Protein AF-A0A1E3WEE7-F1 (afdb_monomer_lite)

Sequence (237 aa):
MLAAGAMTSPRILEDHLDASGLTLPCGNLVGANFKMHINSAVLGFSPFTDHDVLRKTAVLYNDKFPHSSMQCLGWIDGEVLATQAPPEMPNFMGKLLGKRAIGFWATTEDASSPKNRIISGGPGGKPIMDYSLARIPQAVKEHKALIDDWLKRLLGAGLVGFDKYMGMGGTAHALGSMVTGDDPKASVVDPHGKVHGMENLYVGDGSPLPRASRVNPSLTIYAWGLRLGDHLAGKGA

pLDDT: mean 89.01, std 11.8, range [50.31, 98.56]

Secondary structure (DSSP, 8-state):
-B-S-TTTHHHHHHHHHHHHT---TTGGGTTBT-B--EEEEEEEE-SS-----STT--EE--TTSTTEEEEE-TT--HHHHHHSS-TTS-HHHHHHHHTTEEEEEEEEPPPP-TTSEEE--STTSPPEEE--GGG-HHHHHHHHHHHHHHHHHHHHTT-EEEEEE--GGG----B-TT-B-S-TTT-SB-TTSBBTT-SS-BB-SSTT-S---SS--HHHHHHHHHHHHHHHTT---

Organism: NCBI:txid1774971

Foldseek 3Di:
DDAPFQQVSLLVVLQVCVVVVDDFLQNLLFFFQKWFWFKKKKKWFAPDFDPDPDAFPDWDDDPLQQQKIKTWHRPLQLVVQLVVDDPPDDPVVSNVRSRRITMMMITGKFATDRQQGWYNCYDVGDIDGRDDCVRRVVSVVSSVVVSVVVQVVSVVVVIHMDMDGPPPVNGPQIAASAAEDCDSNVGQAYPLQHGGPDDPDGYQARNHPNISGNDHCVVVSVVSNVSNVCVVVVNDD

InterPro domains:
  IPR007867 Glucose-methanol-choline oxidoreductase, C-terminal [PF05199] (170-225)
  IPR036188 FAD/NAD(P)-binding domain superfamily [G3DSA:3.50.50.60] (160-236)
  IPR036188 FAD/NAD(P)-binding domain superfamily [SSF51905] (2-234)
  IPR051473 Pyranose 2-oxidase-like [PTHR42784] (143-234)

Radius of gyration: 21.03 Å; chains: 1; bounding box: 50×39×59 Å

Structure (mmCIF, N/CA/C/O backbone):
data_AF-A0A1E3WEE7-F1
#
_entry.id   AF-A0A1E3WEE7-F1
#
loop_
_atom_site.group_PDB
_atom_site.id
_atom_site.type_symbol
_atom_site.label_atom_id
_atom_site.label_alt_id
_atom_site.label_comp_id
_atom_site.label_asym_id
_atom_site.label_entity_id
_atom_site.label_seq_id
_atom_site.pdbx_PDB_ins_code
_atom_site.Cartn_x
_atom_site.Cartn_y
_atom_site.Cartn_z
_atom_site.occupancy
_atom_site.B_iso_or_equiv
_atom_site.auth_seq_id
_atom_site.auth_comp_id
_atom_site.auth_asym_id
_atom_site.auth_atom_id
_atom_site.pdbx_PDB_model_num
ATOM 1 N N . MET A 1 1 ? -19.385 6.165 9.197 1.00 92.69 1 MET A N 1
ATOM 2 C CA . MET A 1 1 ? -18.504 5.388 8.298 1.00 92.69 1 MET A CA 1
ATOM 3 C C . MET A 1 1 ? -17.371 6.287 7.836 1.00 92.69 1 MET A C 1
ATOM 5 O O . MET A 1 1 ? -17.643 7.416 7.448 1.00 92.69 1 MET A O 1
ATOM 9 N N . LEU A 1 2 ? -16.131 5.807 7.897 1.00 97.56 2 LEU A N 1
ATOM 10 C CA . LEU A 1 2 ? -14.954 6.470 7.342 1.00 97.56 2 LEU A CA 1
ATOM 11 C C . LEU A 1 2 ? -14.636 5.858 5.978 1.00 97.56 2 LEU A C 1
ATOM 13 O O . LEU A 1 2 ? -14.530 4.640 5.854 1.00 97.56 2 LEU A O 1
ATOM 17 N N . ALA A 1 3 ? -14.508 6.700 4.959 1.00 97.44 3 ALA A N 1
ATOM 18 C CA . ALA A 1 3 ? -14.095 6.303 3.614 1.00 97.44 3 ALA A CA 1
ATOM 19 C C . ALA A 1 3 ? -13.242 7.404 2.955 1.00 97.44 3 ALA A C 1
ATOM 21 O O . ALA A 1 3 ? -13.354 7.676 1.763 1.00 97.44 3 ALA A O 1
ATOM 22 N N . ALA A 1 4 ? -12.426 8.093 3.759 1.00 96.94 4 ALA A N 1
ATOM 23 C CA . ALA A 1 4 ? -11.620 9.235 3.328 1.00 96.94 4 ALA A CA 1
ATOM 24 C C . ALA A 1 4 ? -10.237 8.827 2.776 1.00 96.94 4 ALA A C 1
ATOM 26 O O . ALA A 1 4 ? -9.422 9.683 2.427 1.00 96.94 4 ALA A O 1
ATOM 27 N N . GLY A 1 5 ? -9.960 7.524 2.700 1.00 96.06 5 GLY A N 1
ATOM 28 C CA . GLY A 1 5 ? -8.710 6.954 2.216 1.00 96.06 5 GLY A CA 1
ATOM 29 C C . GLY A 1 5 ? -7.691 6.717 3.328 1.00 96.06 5 GLY A C 1
ATOM 30 O O . GLY A 1 5 ? -7.781 7.264 4.430 1.00 96.06 5 GLY A O 1
ATOM 31 N N . ALA A 1 6 ? -6.658 5.933 3.011 1.00 95.81 6 ALA A N 1
ATOM 32 C CA . ALA A 1 6 ? -5.701 5.441 4.000 1.00 95.81 6 ALA A CA 1
ATOM 33 C C . ALA A 1 6 ? -4.762 6.493 4.599 1.00 95.81 6 ALA A C 1
ATOM 35 O O . ALA A 1 6 ? -4.008 6.186 5.514 1.00 95.81 6 ALA A O 1
ATOM 36 N N . MET A 1 7 ? -4.812 7.737 4.137 1.00 95.00 7 MET A N 1
ATOM 37 C CA . MET A 1 7 ? -4.111 8.836 4.800 1.00 95.00 7 MET A CA 1
ATOM 38 C C . MET A 1 7 ? -5.040 9.700 5.644 1.00 95.00 7 MET A C 1
ATOM 40 O O . MET A 1 7 ? -4.576 10.329 6.581 1.00 95.00 7 MET A O 1
ATOM 44 N N . THR A 1 8 ? -6.334 9.772 5.343 1.00 95.94 8 THR A N 1
ATOM 45 C CA . THR A 1 8 ? -7.234 10.732 6.003 1.00 95.94 8 THR A CA 1
ATOM 46 C C . THR A 1 8 ? -8.106 10.072 7.059 1.00 95.94 8 THR A C 1
ATOM 48 O O . THR A 1 8 ? -8.241 10.626 8.143 1.00 95.94 8 THR A O 1
ATOM 51 N N . SER A 1 9 ? -8.626 8.873 6.801 1.00 97.94 9 SER A N 1
ATOM 52 C CA . SER A 1 9 ? -9.404 8.107 7.781 1.00 97.94 9 SER A CA 1
ATOM 53 C C . SER A 1 9 ? -8.677 7.863 9.115 1.00 97.94 9 SER A C 1
ATOM 55 O O . SER A 1 9 ? -9.289 8.152 10.144 1.00 97.94 9 SER A O 1
ATOM 57 N N . PRO A 1 10 ? -7.395 7.426 9.160 1.00 97.69 10 PRO A N 1
ATOM 58 C CA . PRO A 1 10 ? -6.691 7.281 10.440 1.00 97.69 10 PRO A CA 1
ATOM 59 C C . PRO A 1 10 ? -6.548 8.614 11.180 1.00 97.69 10 PRO A C 1
ATOM 61 O O . PRO A 1 10 ? -6.778 8.659 12.379 1.00 97.69 10 PRO A O 1
ATOM 64 N N . ARG A 1 11 ? -6.277 9.716 10.467 1.00 97.25 11 ARG A N 1
ATOM 65 C CA . ARG A 1 11 ? -6.112 11.046 11.076 1.00 97.25 11 ARG A CA 1
ATOM 66 C C . ARG A 1 11 ? -7.394 11.568 11.709 1.00 97.25 11 ARG A C 1
ATOM 68 O O . ARG A 1 11 ? -7.349 12.094 12.809 1.00 97.25 11 ARG A O 1
ATOM 75 N N . ILE A 1 12 ? -8.535 11.373 11.041 1.00 96.62 12 ILE A N 1
ATOM 76 C CA . ILE A 1 12 ? -9.848 11.723 11.602 1.00 96.62 12 ILE A CA 1
ATOM 77 C C . ILE A 1 12 ? -10.080 10.970 12.918 1.00 96.62 12 ILE A C 1
ATOM 79 O O . ILE A 1 12 ? -10.602 11.550 13.868 1.00 96.62 12 ILE A O 1
ATOM 83 N N . LEU A 1 13 ? -9.701 9.688 12.981 1.00 97.06 13 LEU A N 1
ATOM 84 C CA . LEU A 1 13 ? -9.830 8.908 14.207 1.00 97.06 13 LEU A CA 1
ATOM 85 C C . LEU A 1 13 ? -8.830 9.364 15.278 1.00 97.06 13 LEU A C 1
ATOM 87 O O . LEU A 1 13 ? -9.247 9.555 16.411 1.00 97.06 13 LEU A O 1
ATOM 91 N N . GLU A 1 14 ? -7.558 9.579 14.933 1.00 97.00 14 GLU A N 1
ATOM 92 C CA . GLU A 1 14 ? -6.538 10.123 15.846 1.00 97.00 14 GLU A CA 1
ATOM 93 C C . GLU A 1 14 ? -7.008 11.438 16.482 1.00 97.00 14 GLU A C 1
ATOM 95 O O . GLU A 1 14 ? -7.096 11.524 17.704 1.00 97.00 14 GLU A O 1
ATOM 100 N N . ASP A 1 15 ? -7.428 12.413 15.668 1.00 95.75 15 ASP A N 1
ATOM 101 C CA . ASP A 1 15 ? -7.916 13.710 16.150 1.00 95.75 15 ASP A CA 1
ATOM 102 C C . ASP A 1 15 ? -9.148 13.565 17.054 1.00 95.75 15 ASP A C 1
ATOM 104 O O . ASP A 1 15 ? -9.305 14.298 18.031 1.00 95.75 15 ASP A O 1
ATOM 108 N N . HIS A 1 16 ? -10.042 12.621 16.742 1.00 95.44 16 HIS A N 1
ATOM 109 C CA . HIS A 1 16 ? -11.219 12.361 17.562 1.00 95.44 16 HIS A CA 1
ATOM 110 C C . HIS A 1 16 ? -10.858 11.750 18.921 1.00 95.44 16 HIS A C 1
ATOM 112 O O . HIS A 1 16 ? -11.426 12.161 19.936 1.00 95.44 16 HIS A O 1
ATOM 118 N N . LEU A 1 17 ? -9.935 10.784 18.961 1.00 95.00 17 LEU A N 1
ATOM 119 C CA . LEU A 1 17 ? -9.467 10.177 20.211 1.00 95.00 17 LEU A CA 1
ATOM 120 C C . LEU A 1 17 ? -8.777 11.223 21.091 1.00 95.00 17 LEU A C 1
ATOM 122 O O . LEU A 1 17 ? -9.106 11.330 22.272 1.00 95.00 17 LEU A O 1
ATOM 126 N N . ASP A 1 18 ? -7.923 12.057 20.496 1.00 93.62 18 ASP A N 1
ATOM 127 C CA . ASP A 1 18 ? -7.237 13.143 21.196 1.00 93.62 18 ASP A CA 1
ATOM 128 C C . ASP A 1 18 ? -8.228 14.179 21.754 1.00 93.62 18 ASP A C 1
ATOM 130 O O . ASP A 1 18 ? -8.131 14.573 22.916 1.00 93.62 18 ASP A O 1
ATOM 134 N N . ALA A 1 19 ? -9.220 14.600 20.960 1.00 94.62 19 ALA A N 1
ATOM 135 C CA . ALA A 1 19 ? -10.196 15.610 21.377 1.00 94.62 19 ALA A CA 1
ATOM 136 C C . ALA A 1 19 ? -11.196 15.105 22.431 1.00 94.62 19 ALA A C 1
ATOM 138 O O . ALA A 1 19 ? -11.678 15.886 23.251 1.00 94.62 19 ALA A O 1
ATOM 139 N N . SER A 1 20 ? -11.547 13.817 22.393 1.00 94.75 20 SER A N 1
ATOM 140 C CA . SER A 1 20 ? -12.535 13.219 23.302 1.00 94.75 20 SER A CA 1
ATOM 141 C C . SER A 1 20 ? -11.926 12.629 24.575 1.00 94.75 20 SER A C 1
ATOM 143 O O . SER A 1 20 ? -12.651 12.403 25.543 1.00 94.75 20 SER A O 1
ATOM 145 N N . GLY A 1 21 ? -10.619 12.346 24.581 1.00 94.69 21 GLY A N 1
ATOM 146 C CA . GLY A 1 21 ? -9.958 11.585 25.643 1.00 94.69 21 GLY A CA 1
ATOM 147 C C . GLY A 1 21 ? -10.323 10.094 25.653 1.00 94.69 21 GLY A C 1
ATOM 148 O O . GLY A 1 21 ? -9.985 9.383 26.602 1.00 94.69 21 GLY A O 1
ATOM 149 N N . LEU A 1 22 ? -11.020 9.600 24.622 1.00 95.06 22 LEU A N 1
ATOM 150 C CA . LEU A 1 22 ? -11.368 8.188 24.499 1.00 95.06 22 LEU A CA 1
ATOM 151 C C . LEU A 1 22 ? -10.113 7.350 24.248 1.00 95.06 22 LEU A C 1
ATOM 153 O O . LEU A 1 22 ? -9.298 7.648 23.380 1.00 95.06 22 LEU A O 1
ATOM 157 N N . THR A 1 23 ? -9.989 6.244 24.978 1.00 95.94 23 THR A N 1
ATOM 158 C CA . THR A 1 23 ? -8.918 5.265 24.770 1.00 95.94 23 THR A CA 1
ATOM 159 C C . THR A 1 23 ? -9.495 4.001 24.154 1.00 95.94 23 THR A C 1
ATOM 161 O O . THR A 1 23 ? -10.371 3.363 24.736 1.00 95.94 23 THR A O 1
ATOM 164 N N . LEU A 1 24 ? -8.974 3.621 22.988 1.00 96.38 24 LEU A N 1
ATOM 165 C CA . LEU A 1 24 ? -9.308 2.363 22.325 1.00 96.38 24 LEU A CA 1
ATOM 166 C C . LEU A 1 24 ? -8.198 1.328 22.529 1.00 96.38 24 LEU A C 1
ATOM 168 O O . LEU A 1 24 ? -7.021 1.697 22.531 1.00 96.38 24 LEU A O 1
ATOM 172 N N . PRO A 1 25 ? -8.532 0.026 22.602 1.00 94.94 25 PRO A N 1
ATOM 173 C CA . PRO A 1 25 ? -7.527 -1.038 22.677 1.00 94.94 25 PRO A CA 1
ATOM 174 C C . PRO A 1 25 ? -6.584 -1.051 21.462 1.00 94.94 25 PRO A C 1
ATOM 176 O O . PRO A 1 25 ? -5.427 -1.438 21.596 1.00 94.94 25 PRO A O 1
ATOM 179 N N . CYS A 1 26 ? -7.059 -0.570 20.310 1.00 96.25 26 CYS A N 1
ATOM 180 C CA . CYS A 1 26 ? -6.305 -0.460 19.065 1.00 96.25 26 CYS A CA 1
ATOM 181 C C . CYS A 1 26 ? -5.720 0.941 18.812 1.00 96.25 26 CYS A C 1
ATOM 183 O O . CYS A 1 26 ? -5.216 1.201 17.720 1.00 96.25 26 CYS A O 1
ATOM 185 N N . GLY A 1 27 ? -5.824 1.880 19.763 1.00 95.75 27 GLY A N 1
ATOM 186 C CA . GLY A 1 27 ? -5.512 3.299 19.531 1.00 95.75 27 GLY A CA 1
ATOM 187 C C . GLY A 1 27 ? -4.080 3.540 19.038 1.00 95.75 27 GLY A C 1
ATOM 188 O O . GLY A 1 27 ? -3.852 4.330 18.129 1.00 95.75 27 GLY A O 1
ATOM 189 N N . ASN A 1 28 ? -3.113 2.780 19.557 1.00 95.19 28 ASN A N 1
ATOM 190 C CA . ASN A 1 28 ? -1.709 2.845 19.137 1.00 95.19 28 ASN A CA 1
ATOM 191 C C . ASN A 1 28 ? -1.448 2.290 17.722 1.00 95.19 28 ASN A C 1
ATOM 193 O O . ASN A 1 28 ? -0.377 2.541 17.165 1.00 95.19 28 ASN A O 1
ATOM 197 N N . LEU A 1 29 ? -2.393 1.533 17.159 1.00 97.69 29 LEU A N 1
ATOM 198 C CA . LEU A 1 29 ? -2.319 0.957 15.816 1.00 97.69 29 LEU A CA 1
ATOM 199 C C . LEU A 1 29 ? -2.918 1.875 14.750 1.00 97.69 29 LEU A C 1
ATOM 201 O O . LEU A 1 29 ? -2.682 1.651 13.563 1.00 97.69 29 LEU A O 1
ATOM 205 N N . VAL A 1 30 ? -3.681 2.899 15.145 1.00 97.94 30 VAL A N 1
ATOM 206 C CA . VAL A 1 30 ? -4.244 3.865 14.199 1.00 97.94 30 VAL A CA 1
ATOM 207 C C . VAL A 1 30 ? -3.102 4.599 13.493 1.00 97.94 30 VAL A C 1
ATOM 209 O O . VAL A 1 30 ? -2.140 5.066 14.113 1.00 97.94 30 VAL A O 1
ATOM 212 N N . GLY A 1 31 ? -3.163 4.594 12.163 1.00 97.62 31 GLY A N 1
ATOM 213 C CA . GLY A 1 31 ? -2.136 5.156 11.299 1.00 97.62 31 GLY A CA 1
ATOM 214 C C . GLY A 1 31 ? -0.970 4.206 11.016 1.00 97.62 31 GLY A C 1
ATOM 215 O O . GLY A 1 31 ? -0.267 4.434 10.036 1.00 97.62 31 GLY A O 1
ATOM 216 N N . ALA A 1 32 ? -0.760 3.145 11.802 1.00 97.31 32 ALA A N 1
ATOM 217 C CA . ALA A 1 32 ? 0.348 2.198 11.641 1.00 97.31 32 ALA A CA 1
ATOM 218 C C . ALA A 1 32 ? 0.172 1.274 10.424 1.00 97.31 32 ALA A C 1
ATOM 220 O O . ALA A 1 32 ? -0.930 1.084 9.927 1.00 97.31 32 ALA A O 1
ATOM 221 N N . ASN A 1 33 ? 1.257 0.628 9.982 1.00 96.62 33 ASN A N 1
ATOM 222 C CA . ASN A 1 33 ? 1.276 -0.298 8.839 1.00 96.62 33 ASN A CA 1
ATOM 223 C C . ASN A 1 33 ? 0.916 0.334 7.486 1.00 96.62 33 ASN A C 1
ATOM 225 O O . ASN A 1 33 ? 0.502 -0.386 6.569 1.00 96.62 33 ASN A O 1
ATOM 229 N N . PHE A 1 34 ? 1.123 1.645 7.349 1.00 96.06 34 PHE A N 1
ATOM 230 C CA . PHE A 1 34 ? 0.907 2.375 6.108 1.00 96.06 34 PHE A CA 1
ATOM 231 C C . PHE A 1 34 ? 1.735 1.790 4.956 1.00 96.06 34 PHE A C 1
ATOM 233 O O . PHE A 1 34 ? 2.926 1.495 5.112 1.00 96.06 34 PHE A O 1
ATOM 240 N N . LYS A 1 35 ? 1.079 1.643 3.803 1.00 94.06 35 LYS A N 1
ATOM 241 C CA . LYS A 1 35 ? 1.625 1.096 2.559 1.00 94.06 35 LYS A CA 1
ATOM 242 C C . LYS A 1 35 ? 1.305 2.000 1.380 1.00 94.06 35 LYS A C 1
ATOM 244 O O . LYS A 1 35 ? 0.303 2.716 1.382 1.00 94.06 35 LYS A O 1
ATOM 249 N N . MET A 1 36 ? 2.160 1.934 0.375 1.00 92.12 36 MET A N 1
ATOM 250 C CA . MET A 1 36 ? 2.182 2.790 -0.791 1.00 92.12 36 MET A CA 1
ATOM 251 C C . MET A 1 36 ? 2.794 2.128 -2.042 1.00 92.12 36 MET A C 1
ATOM 253 O O . MET A 1 36 ? 2.880 2.791 -3.067 1.00 92.12 36 MET A O 1
ATOM 257 N N . HIS A 1 37 ? 3.170 0.845 -2.022 1.00 94.00 37 HIS A N 1
ATOM 258 C CA . HIS A 1 37 ? 4.004 0.173 -3.032 1.00 94.00 37 HIS A CA 1
ATOM 259 C C . HIS A 1 37 ? 5.406 0.780 -3.220 1.00 94.00 37 HIS A C 1
ATOM 261 O O . HIS A 1 37 ? 5.627 1.988 -3.120 1.00 94.00 37 HIS A O 1
ATOM 267 N N . ILE A 1 38 ? 6.363 -0.067 -3.602 1.00 94.81 38 ILE A N 1
ATOM 268 C CA . ILE A 1 38 ? 7.658 0.373 -4.134 1.00 94.81 38 ILE A CA 1
ATOM 269 C C . ILE A 1 38 ? 7.536 0.428 -5.658 1.00 94.81 38 ILE A C 1
ATOM 271 O O . ILE A 1 38 ? 7.278 -0.597 -6.291 1.00 94.81 38 ILE A O 1
ATOM 275 N N . ASN A 1 39 ? 7.693 1.620 -6.241 1.00 93.44 39 ASN A N 1
ATOM 276 C CA . ASN A 1 39 ? 7.507 1.838 -7.675 1.00 93.44 39 ASN A CA 1
ATOM 277 C C . ASN A 1 39 ? 8.756 2.413 -8.347 1.00 93.44 39 ASN A C 1
ATOM 279 O O . ASN A 1 39 ? 9.309 3.417 -7.887 1.00 93.44 39 ASN A O 1
ATOM 283 N N . SER A 1 40 ? 9.119 1.833 -9.489 1.00 92.88 40 SER A N 1
ATOM 284 C CA . SER A 1 40 ? 10.154 2.359 -10.380 1.00 92.88 40 SER A CA 1
ATOM 285 C C . SER A 1 40 ? 9.663 2.365 -11.822 1.00 92.88 40 SER A C 1
ATOM 287 O O . SER A 1 40 ? 9.013 1.423 -12.276 1.00 92.88 40 SER A O 1
ATOM 289 N N . ALA A 1 41 ? 9.989 3.421 -12.559 1.00 90.88 41 ALA A N 1
ATOM 290 C CA . ALA A 1 41 ? 9.874 3.405 -14.009 1.00 90.88 41 ALA A CA 1
ATOM 291 C C . ALA A 1 41 ? 11.102 2.692 -14.581 1.00 90.88 41 ALA A C 1
ATOM 293 O O . ALA A 1 41 ? 12.217 2.945 -14.131 1.00 90.88 41 ALA A O 1
ATOM 294 N N . VAL A 1 42 ? 10.908 1.823 -15.567 1.00 90.50 42 VAL A N 1
ATOM 295 C CA . VAL A 1 42 ? 11.992 1.193 -16.322 1.00 90.50 42 VAL A CA 1
ATOM 296 C C . VAL A 1 42 ? 11.782 1.495 -17.794 1.00 90.50 42 VAL A C 1
ATOM 298 O O . VAL A 1 42 ? 10.738 1.189 -18.359 1.00 90.50 42 VAL A O 1
ATOM 301 N N . LEU A 1 43 ? 12.768 2.118 -18.413 1.00 87.38 43 LEU A N 1
ATOM 302 C CA . LEU A 1 43 ? 12.786 2.458 -19.824 1.00 87.38 43 LEU A CA 1
ATOM 303 C C . LEU A 1 43 ? 13.668 1.479 -20.575 1.00 87.38 43 LEU A C 1
ATOM 305 O O . LEU A 1 43 ? 14.743 1.156 -20.089 1.00 87.38 43 LEU A O 1
ATOM 309 N N . GLY A 1 44 ? 13.241 1.049 -21.757 1.00 87.00 44 GLY A N 1
ATOM 310 C CA . GLY A 1 44 ? 14.078 0.366 -22.740 1.00 87.00 44 GLY A CA 1
ATOM 311 C C . GLY A 1 44 ? 14.109 1.155 -24.044 1.00 87.00 44 GLY A C 1
ATOM 312 O O . GLY A 1 44 ? 13.065 1.597 -24.514 1.00 87.00 44 GLY A O 1
ATOM 313 N N . PHE A 1 45 ? 15.285 1.331 -24.641 1.00 85.88 45 PHE A N 1
ATOM 314 C CA . PHE A 1 45 ? 15.443 2.020 -25.921 1.00 85.88 45 PHE A CA 1
ATOM 315 C C . PHE A 1 45 ? 15.639 1.021 -27.059 1.00 85.88 45 PHE A C 1
ATOM 317 O O . PHE A 1 45 ? 16.533 0.175 -27.009 1.00 85.88 45 PHE A O 1
ATOM 324 N N . SER A 1 46 ? 14.798 1.149 -28.085 1.00 81.19 46 SER A N 1
ATOM 325 C CA . SER A 1 46 ? 14.724 0.256 -29.237 1.00 81.19 46 SER A CA 1
ATOM 326 C C . SER A 1 46 ? 15.295 0.885 -30.514 1.00 81.19 46 SER A C 1
ATOM 328 O O . SER A 1 46 ? 15.113 2.080 -30.776 1.00 81.19 46 SER A O 1
ATOM 330 N N . PRO A 1 47 ? 15.944 0.094 -31.389 1.00 79.00 47 PRO A N 1
ATOM 331 C CA . PRO A 1 47 ? 16.241 0.529 -32.750 1.00 79.00 47 PRO A CA 1
ATOM 332 C C . PRO A 1 47 ? 14.976 0.626 -33.626 1.00 79.00 47 PRO A C 1
ATOM 334 O O . PRO A 1 47 ? 15.055 1.139 -34.746 1.00 79.00 47 PRO A O 1
ATOM 337 N N . PHE A 1 48 ? 13.813 0.203 -33.126 1.00 79.38 48 PHE A N 1
ATOM 338 C CA . PHE A 1 48 ? 12.519 0.314 -33.796 1.00 79.38 48 PHE A CA 1
ATOM 339 C C . PHE A 1 48 ? 11.663 1.429 -33.191 1.00 79.38 48 PHE A C 1
ATOM 341 O O . PHE A 1 48 ? 11.874 1.855 -32.057 1.00 79.38 48 PHE A O 1
ATOM 348 N N . THR A 1 49 ? 10.708 1.917 -33.980 1.00 76.44 49 THR A N 1
ATOM 349 C CA . THR A 1 49 ? 9.740 2.921 -33.526 1.00 76.44 49 THR A CA 1
ATOM 350 C C . THR A 1 49 ? 8.608 2.210 -32.799 1.00 76.44 49 THR A C 1
ATOM 352 O O . THR A 1 49 ? 8.089 1.220 -33.315 1.00 76.44 49 THR A O 1
ATOM 355 N N . ASP A 1 50 ? 8.237 2.703 -31.622 1.00 70.75 50 ASP A N 1
ATOM 356 C CA . ASP A 1 50 ? 7.051 2.233 -30.919 1.00 70.75 50 ASP A CA 1
ATOM 357 C C . ASP A 1 50 ? 5.796 2.848 -31.558 1.00 70.75 50 ASP A C 1
ATOM 359 O O . ASP A 1 50 ? 5.720 4.057 -31.804 1.00 70.75 50 ASP A O 1
ATOM 363 N N . HIS A 1 51 ? 4.832 1.989 -31.874 1.00 71.88 51 HIS A N 1
ATOM 364 C CA . HIS A 1 51 ? 3.556 2.344 -32.490 1.00 71.88 51 HIS A CA 1
ATOM 365 C C . HIS A 1 51 ? 2.371 1.993 -31.587 1.00 71.88 51 HIS A C 1
ATOM 367 O O . HIS A 1 51 ? 1.230 2.107 -32.036 1.00 71.88 51 HIS A O 1
ATOM 373 N N . ASP A 1 52 ? 2.618 1.542 -30.352 1.00 68.50 52 ASP A N 1
ATOM 374 C CA . ASP A 1 52 ? 1.548 1.095 -29.475 1.00 68.50 52 ASP A CA 1
ATOM 375 C C . ASP A 1 52 ? 0.602 2.250 -29.117 1.00 68.50 52 ASP A C 1
ATOM 377 O O . ASP A 1 52 ? 0.987 3.314 -28.623 1.00 68.50 52 ASP A O 1
ATOM 381 N N . VAL A 1 53 ? -0.677 2.030 -29.405 1.00 67.94 53 VAL A N 1
ATOM 382 C CA . VAL A 1 53 ? -1.767 2.970 -29.131 1.00 67.94 53 VAL A CA 1
ATOM 383 C C . VAL A 1 53 ? -2.496 2.565 -27.844 1.00 67.94 53 VAL A C 1
ATOM 385 O O . VAL A 1 53 ? -3.133 3.403 -27.201 1.00 67.94 53 VAL A O 1
ATOM 388 N N . LEU A 1 54 ? -2.388 1.295 -27.429 1.00 60.09 54 LEU A N 1
ATOM 389 C CA . LEU A 1 54 ? -3.087 0.734 -26.277 1.00 60.09 54 LEU A CA 1
ATOM 390 C C . LEU A 1 54 ? -2.191 0.750 -25.036 1.00 60.09 54 LEU A C 1
ATOM 392 O O . LEU A 1 54 ? -1.403 -0.146 -24.755 1.00 60.09 54 LEU A O 1
ATOM 396 N N . ARG A 1 55 ? -2.359 1.804 -24.244 1.00 65.19 55 ARG A N 1
ATOM 397 C CA . ARG A 1 55 ? -1.487 2.136 -23.117 1.00 65.19 55 ARG A CA 1
ATOM 398 C C . ARG A 1 55 ? -1.862 1.334 -21.860 1.00 65.19 55 ARG A C 1
ATOM 400 O O . ARG A 1 55 ? -3.018 1.330 -21.449 1.00 65.19 55 ARG A O 1
ATOM 407 N N . LYS A 1 56 ? -0.866 0.700 -21.222 1.00 71.88 56 LYS A N 1
ATOM 408 C CA . LYS A 1 56 ? -0.977 -0.053 -19.948 1.00 71.88 56 LYS A CA 1
ATOM 409 C C . LYS A 1 56 ? -2.063 -1.146 -19.955 1.00 71.88 56 LYS A C 1
ATOM 411 O O . LYS A 1 56 ? -2.965 -1.161 -19.123 1.00 71.88 56 LYS A O 1
ATOM 416 N N . THR A 1 57 ? -1.950 -2.086 -20.888 1.00 79.38 57 THR A N 1
ATOM 417 C CA . THR A 1 57 ? -2.899 -3.204 -21.068 1.00 79.38 57 THR A CA 1
ATOM 418 C C . THR A 1 57 ? -2.408 -4.541 -20.520 1.00 79.38 57 THR A C 1
ATOM 420 O O . THR A 1 57 ? -3.213 -5.444 -20.300 1.00 79.38 57 THR A O 1
ATOM 423 N N . ALA A 1 58 ? -1.103 -4.671 -20.275 1.00 85.81 58 ALA A N 1
ATOM 424 C CA . ALA A 1 58 ? -0.486 -5.907 -19.818 1.00 85.81 58 ALA A CA 1
ATOM 425 C C . ALA A 1 58 ? 0.140 -5.757 -18.429 1.00 85.81 58 ALA A C 1
ATOM 427 O O . ALA A 1 58 ? 0.806 -4.762 -18.122 1.00 85.81 58 ALA A O 1
ATOM 428 N N . VAL A 1 59 ? -0.038 -6.805 -17.625 1.00 90.81 59 VAL A N 1
ATOM 429 C CA . VAL A 1 59 ? 0.703 -7.049 -16.389 1.00 90.81 59 VAL A CA 1
ATOM 430 C C . VAL A 1 59 ? 1.499 -8.331 -16.584 1.00 90.81 59 VAL A C 1
ATOM 432 O O . VAL A 1 59 ? 0.955 -9.362 -16.972 1.00 90.81 59 VAL A O 1
ATOM 435 N N . LEU A 1 60 ? 2.795 -8.255 -16.329 1.00 92.81 60 LEU A N 1
ATOM 436 C CA . LEU A 1 60 ? 3.747 -9.336 -16.498 1.00 92.81 60 LEU A CA 1
ATOM 437 C C . LEU A 1 60 ? 4.201 -9.802 -15.118 1.00 92.81 60 LEU A C 1
ATOM 439 O O . LEU A 1 60 ? 4.596 -8.999 -14.265 1.00 92.81 60 LEU A O 1
ATOM 443 N N . TYR A 1 61 ? 4.144 -11.114 -14.916 1.00 94.44 61 TYR A N 1
ATOM 444 C CA . TYR A 1 61 ? 4.525 -11.772 -13.674 1.00 94.44 61 TYR A CA 1
ATOM 445 C C . TYR A 1 61 ? 5.749 -12.653 -13.884 1.00 94.44 61 TYR A C 1
ATOM 447 O O . TYR A 1 61 ? 5.988 -13.175 -14.972 1.00 94.44 61 TYR A O 1
ATOM 455 N N . ASN A 1 62 ? 6.518 -12.826 -12.817 1.00 93.25 62 ASN A N 1
ATOM 456 C CA . ASN A 1 62 ? 7.665 -13.714 -12.781 1.00 93.25 62 ASN A CA 1
ATOM 457 C C . ASN A 1 62 ? 7.674 -14.411 -11.421 1.00 93.25 62 ASN A C 1
ATOM 459 O O . ASN A 1 62 ? 7.726 -13.738 -10.395 1.00 93.25 62 ASN A O 1
ATOM 463 N N . ASP A 1 63 ? 7.637 -15.742 -11.412 1.00 94.31 63 ASP A N 1
ATOM 464 C CA . ASP A 1 63 ? 7.553 -16.536 -10.179 1.00 94.31 63 ASP A CA 1
ATOM 465 C C . ASP A 1 63 ? 8.775 -16.361 -9.266 1.00 94.31 63 ASP A C 1
ATOM 467 O O . ASP A 1 63 ? 8.692 -16.600 -8.065 1.00 94.31 63 ASP A O 1
ATOM 471 N N . LYS A 1 64 ? 9.904 -15.873 -9.806 1.00 96.12 64 LYS A N 1
ATOM 472 C CA . LYS A 1 64 ? 11.075 -15.482 -9.005 1.00 96.12 64 LYS A CA 1
ATOM 473 C C . LYS A 1 64 ? 10.811 -14.265 -8.110 1.00 96.12 64 LYS A C 1
ATOM 475 O O . LYS A 1 64 ? 11.540 -14.071 -7.142 1.00 96.12 64 LYS A O 1
ATOM 480 N N . PHE A 1 65 ? 9.812 -13.448 -8.448 1.00 96.62 65 PHE A N 1
ATOM 481 C CA . PHE A 1 65 ? 9.456 -12.197 -7.772 1.00 96.62 65 PHE A CA 1
ATOM 482 C C . PHE A 1 65 ? 7.951 -12.195 -7.449 1.00 96.62 65 PHE A C 1
ATOM 484 O O . PHE A 1 65 ? 7.162 -11.484 -8.083 1.00 96.62 65 PHE A O 1
ATOM 491 N N . PRO A 1 66 ? 7.510 -13.047 -6.506 1.00 94.50 66 PRO A N 1
ATOM 492 C CA . PRO A 1 66 ? 6.093 -13.301 -6.263 1.00 94.50 66 PRO A CA 1
ATOM 493 C C . PRO A 1 66 ? 5.343 -12.081 -5.716 1.00 94.50 66 PRO A C 1
ATOM 495 O O . PRO A 1 66 ? 4.125 -12.011 -5.866 1.00 94.50 66 PRO A O 1
ATOM 498 N N . HIS A 1 67 ? 6.044 -11.106 -5.135 1.00 95.56 67 HIS A N 1
ATOM 499 C CA . HIS A 1 67 ? 5.469 -9.869 -4.606 1.00 95.56 67 HIS A CA 1
ATOM 500 C C . HIS A 1 67 ? 5.548 -8.710 -5.597 1.00 95.56 67 HIS A C 1
ATOM 502 O O . HIS A 1 67 ? 5.188 -7.582 -5.260 1.00 95.56 67 HIS A O 1
ATOM 508 N N . SER A 1 68 ? 5.983 -8.976 -6.827 1.00 96.75 68 SER A N 1
ATOM 509 C CA . SER A 1 68 ? 6.243 -7.942 -7.813 1.00 96.75 68 SER A CA 1
ATOM 510 C C . SER A 1 68 ? 5.519 -8.172 -9.136 1.00 96.75 68 SER A C 1
ATOM 512 O O . SER A 1 68 ? 5.151 -9.292 -9.502 1.00 96.75 68 SER A O 1
ATOM 514 N N . SER A 1 69 ? 5.308 -7.084 -9.869 1.00 95.62 69 SER A N 1
ATOM 515 C CA . SER A 1 69 ? 4.811 -7.103 -11.240 1.00 95.62 69 SER A CA 1
ATOM 516 C C . SER A 1 69 ? 5.477 -6.024 -12.087 1.00 95.62 69 SER A C 1
ATOM 518 O O . SER A 1 69 ? 5.943 -5.001 -11.580 1.00 95.62 69 SER A O 1
ATOM 520 N N . MET A 1 70 ? 5.506 -6.268 -13.394 1.00 93.94 70 MET A N 1
ATOM 521 C CA . MET A 1 70 ? 5.856 -5.268 -14.396 1.00 93.94 70 MET A CA 1
ATOM 522 C C . MET A 1 70 ? 4.606 -4.936 -15.197 1.00 93.94 70 MET A C 1
ATOM 524 O O . MET A 1 70 ? 3.873 -5.833 -15.600 1.00 93.94 70 MET A O 1
ATOM 528 N N . GLN A 1 71 ? 4.352 -3.662 -15.452 1.00 91.31 71 GLN A N 1
ATOM 529 C CA . GLN A 1 71 ? 3.231 -3.226 -16.286 1.00 91.31 71 GLN A CA 1
ATOM 530 C C . GLN A 1 71 ? 3.755 -2.336 -17.401 1.00 91.31 71 GLN A C 1
ATOM 532 O O . GLN A 1 71 ? 4.725 -1.617 -17.185 1.00 91.31 71 GLN A O 1
ATOM 537 N N . CYS A 1 72 ? 3.132 -2.325 -18.575 1.00 86.81 72 CYS A N 1
ATOM 538 C CA . CYS A 1 72 ? 3.498 -1.326 -19.582 1.00 86.81 72 CYS A CA 1
ATOM 539 C C . CYS A 1 72 ? 3.195 0.079 -19.036 1.00 86.81 72 CYS A C 1
ATOM 541 O O . CYS A 1 72 ? 2.135 0.325 -18.454 1.00 86.81 72 CYS A O 1
ATOM 543 N N . LEU A 1 73 ? 4.132 1.010 -19.184 1.00 78.44 73 LEU A N 1
ATOM 544 C CA . LEU A 1 73 ? 3.973 2.376 -18.707 1.00 78.44 73 LEU A CA 1
ATOM 545 C C . LEU A 1 73 ? 3.316 3.211 -19.803 1.00 78.44 73 LEU A C 1
ATOM 547 O O . LEU A 1 73 ? 3.887 3.418 -20.865 1.00 78.44 73 LEU A O 1
ATOM 551 N N . GLY A 1 74 ? 2.102 3.688 -19.539 1.00 64.19 74 GLY A N 1
ATOM 552 C CA . GLY A 1 74 ? 1.296 4.342 -20.569 1.00 64.19 74 GLY A CA 1
ATOM 553 C C . GLY A 1 74 ? 1.698 5.776 -20.925 1.00 64.19 74 GLY A C 1
ATOM 554 O O . GLY A 1 74 ? 1.354 6.233 -22.007 1.00 64.19 74 GLY A O 1
ATOM 555 N N . TRP A 1 75 ? 2.373 6.506 -20.029 1.00 56.66 75 TRP A N 1
ATOM 556 C CA . TRP A 1 75 ? 2.512 7.972 -20.118 1.00 56.66 75 TRP A CA 1
ATOM 557 C C . TRP A 1 75 ? 3.944 8.451 -20.370 1.00 56.66 75 TRP A C 1
ATOM 559 O O . TRP A 1 75 ? 4.321 9.552 -19.973 1.00 56.66 75 TRP A O 1
ATOM 569 N N . ILE A 1 76 ? 4.769 7.646 -21.031 1.00 56.50 76 ILE A N 1
ATOM 570 C CA . ILE A 1 76 ? 6.018 8.172 -21.584 1.00 56.50 76 ILE A CA 1
ATOM 571 C C . ILE A 1 76 ? 5.751 8.562 -23.034 1.00 56.50 76 ILE A C 1
ATOM 573 O O . ILE A 1 76 ? 6.275 7.981 -23.975 1.00 56.50 76 ILE A O 1
ATOM 577 N N . ASP A 1 77 ? 4.901 9.574 -23.210 1.00 52.47 77 ASP A N 1
ATOM 578 C CA . ASP A 1 77 ? 4.966 10.366 -24.431 1.00 52.47 77 ASP A CA 1
ATOM 579 C C . ASP A 1 77 ? 6.357 11.016 -24.440 1.00 52.47 77 ASP A C 1
ATOM 581 O O . ASP A 1 77 ? 6.844 11.466 -23.397 1.00 52.47 77 ASP A O 1
ATOM 585 N N . GLY A 1 78 ? 7.026 11.055 -25.594 1.00 52.56 78 GLY A N 1
ATOM 586 C CA . GLY A 1 78 ? 8.384 11.603 -25.729 1.00 52.56 78 GLY A CA 1
ATOM 587 C C . GLY A 1 78 ? 8.578 13.014 -25.148 1.00 52.56 78 GLY A C 1
ATOM 588 O O . GLY A 1 78 ? 9.711 13.433 -24.952 1.00 52.56 78 GLY A O 1
ATOM 589 N N . GLU A 1 79 ? 7.496 13.722 -24.817 1.00 50.31 79 GLU A N 1
ATOM 590 C CA . GLU A 1 79 ? 7.467 14.984 -24.073 1.00 50.31 79 GLU A CA 1
ATOM 591 C C . GLU A 1 79 ? 7.855 14.852 -22.586 1.00 50.31 79 GLU A C 1
ATOM 593 O O . GLU A 1 79 ? 8.601 15.686 -22.077 1.00 50.31 79 GLU A O 1
ATOM 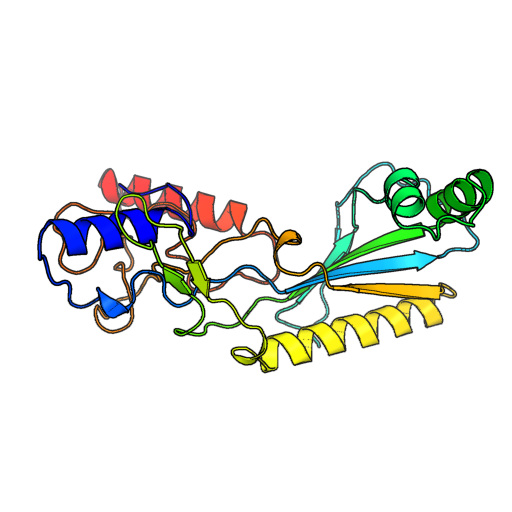598 N N . VAL A 1 80 ? 7.433 13.797 -21.877 1.00 56.59 80 VAL A N 1
ATOM 599 C CA . VAL A 1 80 ? 7.826 13.570 -20.467 1.00 56.59 80 VAL A CA 1
ATOM 600 C C . VAL A 1 80 ? 9.291 13.134 -20.379 1.00 56.59 80 VAL A C 1
ATOM 602 O O . VAL A 1 80 ? 10.015 13.524 -19.467 1.00 56.59 80 VAL A O 1
ATOM 605 N N . LEU A 1 81 ? 9.756 12.369 -21.368 1.00 58.78 81 LEU A N 1
ATOM 606 C CA . LEU A 1 81 ? 11.173 12.041 -21.522 1.00 58.78 81 LEU A CA 1
ATOM 607 C C . LEU A 1 81 ? 12.000 13.281 -21.897 1.00 58.78 81 LEU A C 1
ATOM 609 O O . LEU A 1 81 ? 13.076 13.475 -21.342 1.00 58.78 81 LEU A O 1
ATOM 613 N N . ALA A 1 82 ? 11.487 14.150 -22.775 1.00 53.72 82 ALA A N 1
ATOM 614 C CA . ALA A 1 82 ? 12.151 15.397 -23.158 1.00 53.72 82 ALA A CA 1
ATOM 615 C C . ALA A 1 82 ? 12.232 16.418 -22.011 1.00 53.72 82 ALA A C 1
ATOM 617 O O . ALA A 1 82 ? 13.224 17.131 -21.921 1.00 53.72 82 ALA A O 1
ATOM 618 N N . THR A 1 83 ? 11.250 16.468 -21.103 1.00 55.06 83 THR A N 1
ATOM 619 C CA . THR A 1 83 ? 11.321 17.333 -19.903 1.00 55.06 83 THR A CA 1
ATOM 620 C C . THR A 1 83 ? 12.301 16.824 -18.845 1.00 55.06 83 THR A C 1
ATOM 622 O O . THR A 1 83 ? 12.710 17.591 -17.977 1.00 55.06 83 THR A O 1
ATOM 625 N N . GLN A 1 84 ? 12.692 15.548 -18.909 1.00 58.69 84 GLN A N 1
ATOM 626 C CA . GLN A 1 84 ? 13.711 14.948 -18.041 1.00 58.69 84 GLN A CA 1
ATOM 627 C C . GLN A 1 84 ? 15.069 14.775 -18.735 1.00 58.69 84 GLN A C 1
ATOM 629 O O . GLN A 1 84 ? 16.021 14.320 -18.099 1.00 58.69 84 GLN A O 1
ATOM 634 N N . ALA A 1 85 ? 15.166 15.113 -20.023 1.00 60.47 85 ALA A N 1
ATOM 635 C CA . ALA A 1 85 ? 16.419 15.093 -20.758 1.00 60.47 85 ALA A CA 1
ATOM 636 C C . ALA A 1 85 ? 17.347 16.215 -20.254 1.00 60.47 85 ALA A C 1
ATOM 638 O O . ALA A 1 85 ? 16.857 17.247 -19.785 1.00 60.47 85 ALA A O 1
ATOM 639 N N . PRO A 1 86 ? 18.678 16.037 -20.343 1.00 61.97 86 PRO A N 1
ATOM 640 C CA . PRO A 1 86 ? 19.629 17.095 -20.026 1.00 61.97 86 PRO A CA 1
ATOM 641 C C . PRO A 1 86 ? 19.267 18.394 -20.768 1.00 61.97 86 PRO A C 1
ATOM 643 O O . PRO A 1 86 ? 18.923 18.309 -21.952 1.00 61.97 86 PRO A O 1
ATOM 646 N N . PRO A 1 87 ? 19.350 19.575 -20.125 1.00 64.25 87 PRO A N 1
ATOM 647 C CA . PRO A 1 87 ? 19.013 20.858 -20.751 1.00 64.25 87 PRO A CA 1
ATOM 648 C C . PRO A 1 87 ? 19.757 21.115 -22.069 1.00 64.25 87 PRO A C 1
ATOM 650 O O . PRO A 1 87 ? 19.277 21.843 -22.932 1.00 64.25 87 PRO A O 1
ATOM 653 N N . GLU A 1 88 ? 20.934 20.511 -22.222 1.00 72.94 88 GLU A N 1
ATOM 654 C CA . GLU A 1 88 ? 21.818 20.642 -23.376 1.00 72.94 88 GLU A CA 1
ATOM 655 C C . GLU A 1 88 ? 21.397 19.755 -24.561 1.00 72.94 88 GLU A C 1
ATOM 657 O O . GLU A 1 88 ? 21.948 19.884 -25.656 1.00 72.94 88 GLU A O 1
ATOM 662 N N . MET A 1 89 ? 20.437 18.839 -24.373 1.00 72.31 89 MET A N 1
ATOM 663 C CA . MET A 1 89 ? 19.980 17.934 -25.424 1.00 72.31 89 MET A CA 1
ATOM 664 C C . MET A 1 89 ? 19.050 18.661 -26.412 1.00 72.31 89 MET A C 1
ATOM 666 O O . MET A 1 89 ? 17.999 19.167 -26.017 1.00 72.31 89 MET A O 1
ATOM 670 N N . PRO A 1 90 ? 19.349 18.656 -27.726 1.00 73.81 90 PRO A N 1
ATOM 671 C CA . PRO A 1 90 ? 18.459 19.245 -28.719 1.00 73.81 90 PRO A CA 1
ATOM 672 C C . PRO A 1 90 ? 17.072 18.581 -28.737 1.00 73.81 90 PRO A C 1
ATOM 674 O O . PRO A 1 90 ? 16.954 17.355 -28.799 1.00 73.81 90 PRO A O 1
ATOM 677 N N . ASN A 1 91 ? 16.008 19.386 -28.803 1.00 69.56 91 ASN A N 1
ATOM 678 C CA . ASN A 1 91 ? 14.611 18.919 -28.770 1.00 69.56 91 ASN A CA 1
ATOM 679 C C . ASN A 1 91 ? 14.275 17.824 -29.803 1.00 69.56 91 ASN A C 1
ATOM 681 O O . ASN A 1 91 ? 13.445 16.952 -29.542 1.00 69.56 91 ASN A O 1
ATOM 685 N N . PHE A 1 92 ? 14.901 17.846 -30.986 1.00 70.06 92 PHE A N 1
ATOM 686 C CA . PHE A 1 92 ? 14.674 16.821 -32.011 1.00 70.06 92 PHE A CA 1
ATOM 687 C C . PHE A 1 92 ? 15.241 15.450 -31.603 1.00 70.06 92 PHE A C 1
ATOM 689 O O . PHE A 1 92 ? 14.642 14.427 -31.934 1.00 70.06 92 PHE A O 1
ATOM 696 N N . MET A 1 93 ? 16.348 15.421 -30.849 1.00 66.62 93 MET A N 1
ATOM 697 C CA . MET A 1 93 ? 16.931 14.190 -30.310 1.00 66.62 93 MET A CA 1
ATOM 698 C C . MET A 1 93 ? 16.051 13.614 -29.201 1.00 66.62 93 MET A C 1
ATOM 700 O O . MET A 1 93 ? 15.785 12.416 -29.214 1.00 66.62 93 MET A O 1
ATOM 704 N N . GLY A 1 94 ? 15.512 14.464 -28.319 1.00 68.62 94 GLY A N 1
ATOM 705 C CA . GLY A 1 94 ? 14.535 14.048 -27.305 1.00 68.62 94 GLY A CA 1
ATOM 706 C C . GLY A 1 94 ? 13.283 13.413 -27.924 1.00 68.62 94 GLY A C 1
ATOM 707 O O . GLY A 1 94 ? 12.861 12.334 -27.512 1.00 68.62 94 GLY A O 1
ATOM 708 N N . LYS A 1 95 ? 12.743 14.010 -28.998 1.00 67.75 95 LYS A N 1
ATOM 709 C CA . LYS A 1 95 ? 11.607 13.442 -29.752 1.00 67.75 95 LYS A CA 1
ATOM 710 C C . LYS A 1 95 ? 11.944 12.118 -30.443 1.00 67.75 95 LYS A C 1
ATOM 712 O O . LYS A 1 95 ? 11.104 11.220 -30.474 1.00 67.75 95 LYS A O 1
ATOM 717 N N . LEU A 1 96 ? 13.147 11.990 -31.006 1.00 71.12 96 LEU A N 1
ATOM 718 C CA . LEU A 1 96 ? 13.594 10.759 -31.663 1.00 71.12 96 LEU A CA 1
ATOM 719 C C . LEU A 1 96 ? 13.777 9.614 -30.657 1.00 71.12 96 LEU A C 1
ATOM 721 O O . LEU A 1 96 ? 13.356 8.493 -30.936 1.00 71.12 96 LEU A O 1
ATOM 725 N N . LEU A 1 97 ? 14.366 9.905 -29.494 1.00 72.19 97 LEU A N 1
ATOM 726 C CA . LEU A 1 97 ? 14.539 8.953 -28.397 1.00 72.19 97 LEU A CA 1
ATOM 727 C C . LEU A 1 97 ? 13.197 8.557 -27.776 1.00 72.19 97 LEU A C 1
ATOM 729 O O . LEU A 1 97 ? 12.977 7.379 -27.522 1.00 72.19 97 LEU A O 1
ATOM 733 N N . GLY A 1 98 ? 12.274 9.507 -27.610 1.00 72.94 98 GLY A N 1
ATOM 734 C CA . GLY A 1 98 ? 10.935 9.245 -27.082 1.00 72.94 98 GLY A CA 1
ATOM 735 C C . GLY A 1 98 ? 10.124 8.268 -27.937 1.00 72.94 98 GLY A C 1
ATOM 736 O O . GLY A 1 98 ? 9.518 7.354 -27.401 1.00 72.94 98 GLY A O 1
ATOM 737 N N . LYS A 1 99 ? 10.183 8.381 -29.273 1.00 75.44 99 LYS A N 1
ATOM 738 C CA . LYS A 1 99 ? 9.515 7.441 -30.203 1.00 75.44 99 LYS A CA 1
ATOM 739 C C . LYS A 1 99 ? 10.097 6.022 -30.203 1.00 75.44 99 LYS A C 1
ATOM 741 O O . LYS A 1 99 ? 9.549 5.130 -30.841 1.00 75.44 99 LYS A O 1
ATOM 746 N N . ARG A 1 100 ? 11.250 5.843 -29.569 1.00 82.19 100 ARG A N 1
ATOM 747 C CA . ARG A 1 100 ? 12.007 4.590 -29.491 1.00 82.19 100 ARG A CA 1
ATOM 748 C C . ARG A 1 100 ? 12.058 4.051 -28.064 1.00 82.19 100 ARG A C 1
ATOM 750 O O . ARG A 1 100 ? 12.680 3.017 -27.830 1.00 82.19 100 ARG A O 1
ATOM 757 N N . ALA A 1 101 ? 11.457 4.767 -27.117 1.00 81.44 101 ALA A N 1
ATOM 758 C CA . ALA A 1 101 ? 11.416 4.397 -25.720 1.00 81.44 101 ALA A CA 1
ATOM 759 C C . ALA A 1 101 ? 10.175 3.547 -25.458 1.00 81.44 101 ALA A C 1
ATOM 761 O O . ALA A 1 101 ? 9.059 3.970 -25.734 1.00 81.44 101 ALA A O 1
ATOM 762 N N . ILE A 1 102 ? 10.386 2.374 -24.877 1.00 83.69 102 ILE A N 1
ATOM 763 C CA . ILE A 1 102 ? 9.328 1.513 -24.363 1.00 83.69 102 ILE A CA 1
ATOM 764 C C . ILE A 1 102 ? 9.380 1.620 -22.846 1.00 83.69 102 ILE A C 1
ATOM 766 O O . ILE A 1 102 ? 10.423 1.395 -22.224 1.00 83.69 102 ILE A O 1
ATOM 770 N N . GLY A 1 103 ? 8.259 2.009 -22.250 1.00 84.88 103 GLY A N 1
ATOM 771 C CA . GLY A 1 103 ? 8.153 2.204 -20.815 1.00 84.88 103 GLY A CA 1
ATOM 772 C C . GLY A 1 103 ? 7.549 1.000 -20.107 1.00 84.88 103 GLY A C 1
ATOM 773 O O . GLY A 1 103 ? 6.539 0.442 -20.531 1.00 84.88 103 GLY A O 1
ATOM 774 N N . PHE A 1 104 ? 8.114 0.672 -18.955 1.00 89.62 104 PHE A N 1
ATOM 775 C CA . PHE A 1 104 ? 7.585 -0.295 -18.011 1.00 89.62 104 PHE A CA 1
ATOM 776 C C . PHE A 1 104 ? 7.499 0.318 -16.613 1.00 89.62 104 PHE A C 1
ATOM 778 O O . PHE A 1 104 ? 8.243 1.227 -16.247 1.00 89.62 104 PHE A O 1
ATOM 785 N N . TRP A 1 105 ? 6.565 -0.184 -15.824 1.00 91.06 105 TRP A N 1
ATOM 786 C CA . TRP A 1 105 ? 6.302 0.213 -14.456 1.00 91.06 105 TRP A CA 1
ATOM 787 C C . TRP A 1 105 ? 6.518 -0.997 -13.561 1.00 91.06 105 TRP A C 1
ATOM 789 O O . TRP A 1 105 ? 5.724 -1.939 -13.581 1.00 91.06 105 TRP A O 1
ATOM 799 N N . ALA A 1 106 ? 7.619 -0.976 -12.821 1.00 94.38 106 ALA A N 1
ATOM 800 C CA . ALA A 1 106 ? 7.928 -1.967 -11.811 1.00 94.38 106 ALA A CA 1
ATOM 801 C C . ALA A 1 106 ? 7.172 -1.618 -10.532 1.00 94.38 106 ALA A C 1
ATOM 803 O O . ALA A 1 106 ? 7.357 -0.530 -9.982 1.00 94.38 106 ALA A O 1
ATOM 804 N N . THR A 1 107 ? 6.363 -2.548 -10.037 1.00 94.69 107 THR A N 1
ATOM 805 C CA . THR A 1 107 ? 5.662 -2.428 -8.758 1.00 94.69 107 THR A CA 1
ATOM 806 C C . THR A 1 107 ? 6.005 -3.625 -7.890 1.00 94.69 107 THR A C 1
ATOM 808 O O . THR A 1 107 ? 5.842 -4.766 -8.315 1.00 94.69 107 THR A O 1
ATOM 811 N N . THR A 1 108 ? 6.428 -3.366 -6.658 1.00 96.06 108 THR A N 1
ATOM 812 C CA . THR A 1 108 ? 6.600 -4.393 -5.627 1.00 96.06 108 THR A CA 1
ATOM 813 C C . THR A 1 108 ? 5.719 -4.056 -4.436 1.00 96.06 108 THR A C 1
ATOM 815 O O . THR A 1 108 ? 5.675 -2.904 -3.993 1.00 96.06 108 THR A O 1
ATOM 818 N N . GLU A 1 109 ? 5.010 -5.066 -3.936 1.00 93.75 109 GLU A N 1
ATOM 819 C CA . GLU A 1 109 ? 4.284 -5.000 -2.674 1.00 93.75 109 GLU A CA 1
ATOM 820 C C . GLU A 1 109 ? 5.253 -4.587 -1.565 1.00 93.75 109 GLU A C 1
ATOM 822 O O . GLU A 1 109 ? 6.258 -5.250 -1.299 1.00 93.75 109 GLU A O 1
ATOM 827 N N . ASP A 1 110 ? 4.951 -3.488 -0.892 1.00 86.50 110 ASP A N 1
ATOM 828 C CA . ASP A 1 110 ? 5.629 -3.130 0.333 1.00 86.50 110 ASP A CA 1
ATOM 829 C C . ASP A 1 110 ? 5.112 -3.984 1.492 1.00 86.50 110 ASP A C 1
ATOM 831 O O . ASP A 1 110 ? 3.913 -4.131 1.741 1.00 86.50 110 ASP A O 1
ATOM 835 N N . ALA A 1 111 ? 6.057 -4.579 2.215 1.00 85.88 111 ALA A N 1
ATOM 836 C CA . ALA A 1 111 ? 5.754 -5.362 3.400 1.00 85.88 111 ALA A CA 1
ATOM 837 C C . ALA A 1 111 ? 5.118 -4.488 4.501 1.00 85.88 111 ALA A C 1
ATOM 839 O O . ALA A 1 111 ? 5.202 -3.260 4.495 1.00 85.88 111 ALA A O 1
ATOM 840 N N . SER A 1 112 ? 4.503 -5.121 5.499 1.00 88.56 112 SER A N 1
ATOM 841 C CA . SER A 1 112 ? 3.978 -4.400 6.662 1.00 88.56 112 SER A CA 1
ATOM 842 C C . SER A 1 112 ? 5.099 -4.007 7.621 1.00 88.56 112 SER A C 1
ATOM 844 O O . SER A 1 112 ? 5.896 -4.846 8.039 1.00 88.56 112 SER A O 1
ATOM 846 N N . SER A 1 113 ? 5.115 -2.740 8.030 1.00 94.94 113 SER A N 1
ATOM 847 C CA . SER A 1 113 ? 5.878 -2.278 9.186 1.00 94.94 113 SER A CA 1
ATOM 848 C C . SER A 1 113 ? 4.985 -1.404 10.064 1.00 94.94 113 SER A C 1
ATOM 850 O O . SER A 1 113 ? 4.535 -0.365 9.582 1.00 94.94 113 SER A O 1
ATOM 852 N N . PRO A 1 114 ? 4.792 -1.727 11.356 1.00 94.69 114 PRO A N 1
ATOM 853 C CA . PRO A 1 114 ? 4.009 -0.885 12.264 1.00 94.69 114 PRO A CA 1
ATOM 854 C C . PRO A 1 114 ? 4.573 0.534 12.409 1.00 94.69 114 PRO A C 1
ATOM 856 O O . PRO A 1 114 ? 3.857 1.461 12.768 1.00 94.69 114 PRO A O 1
ATOM 859 N N . LYS A 1 115 ? 5.869 0.711 12.119 1.00 96.38 115 LYS A N 1
ATOM 860 C CA . LYS A 1 115 ? 6.547 2.009 12.175 1.00 96.38 115 LYS A CA 1
ATOM 861 C C . LYS A 1 115 ? 6.309 2.860 10.932 1.00 96.38 115 LYS A C 1
ATOM 863 O O . LYS A 1 115 ? 6.479 4.067 11.019 1.00 96.38 115 LYS A O 1
ATOM 868 N N . ASN A 1 116 ? 5.944 2.259 9.797 1.00 96.56 116 ASN A N 1
ATOM 869 C CA . ASN A 1 116 ? 5.459 3.026 8.655 1.00 96.56 116 ASN A CA 1
ATOM 870 C C . ASN A 1 116 ? 4.050 3.491 8.976 1.00 96.56 116 ASN A C 1
ATOM 872 O O . ASN A 1 116 ? 3.153 2.660 9.128 1.00 96.56 116 ASN A O 1
ATOM 876 N N . ARG A 1 117 ? 3.875 4.801 9.145 1.00 96.50 117 ARG A N 1
ATOM 877 C CA . ARG A 1 117 ? 2.628 5.324 9.677 1.00 96.50 117 ARG A CA 1
ATOM 878 C C . ARG A 1 117 ? 2.233 6.693 9.158 1.00 96.50 117 ARG A C 1
ATOM 880 O O . ARG A 1 117 ? 3.071 7.502 8.766 1.00 96.50 117 ARG A O 1
ATOM 887 N N . ILE A 1 118 ? 0.935 6.938 9.225 1.00 96.69 118 ILE A N 1
ATOM 888 C CA . ILE A 1 118 ? 0.338 8.263 9.132 1.00 96.69 118 ILE A CA 1
ATOM 889 C C . ILE A 1 118 ? 0.139 8.794 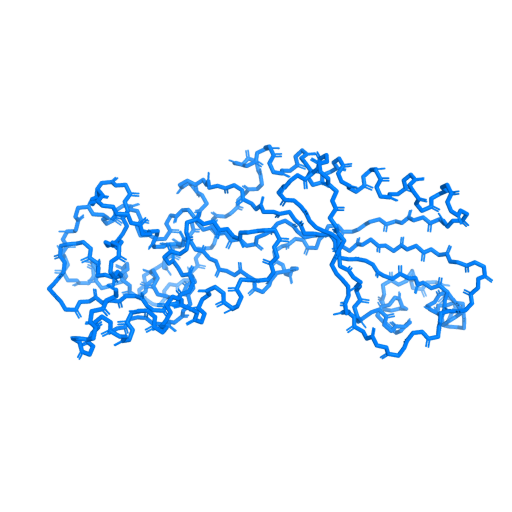10.551 1.00 96.69 118 ILE A C 1
ATOM 891 O O . ILE A 1 118 ? -0.117 8.020 11.471 1.00 96.69 118 ILE A O 1
ATOM 895 N N . ILE A 1 119 ? 0.350 10.095 10.718 1.00 96.56 119 ILE A N 1
ATOM 896 C CA . ILE A 1 119 ? 0.175 10.822 11.974 1.00 96.56 119 ILE A CA 1
ATOM 897 C C . ILE A 1 119 ? -0.577 12.110 11.641 1.00 96.56 119 ILE A C 1
ATOM 899 O O . ILE A 1 119 ? -0.199 12.819 10.702 1.00 96.56 119 ILE A O 1
ATOM 903 N N . SER A 1 120 ? -1.632 12.419 12.389 1.00 94.88 120 SER A N 1
ATOM 904 C CA . SER A 1 120 ? -2.490 13.573 12.114 1.00 94.88 120 SER A CA 1
ATOM 905 C C . SER A 1 120 ? -1.781 14.917 12.258 1.00 94.88 120 SER A C 1
ATOM 907 O O . SER A 1 120 ? -1.933 15.800 11.412 1.00 94.88 120 SER A O 1
ATOM 909 N N . GLY A 1 121 ? -0.971 15.052 13.309 1.00 89.56 121 GLY A N 1
ATOM 910 C CA . GLY A 1 121 ? -0.418 16.338 13.733 1.00 89.56 121 GLY A CA 1
ATOM 911 C C . GLY A 1 121 ? -1.393 17.178 14.571 1.00 89.56 121 GLY A C 1
ATOM 912 O O . GLY A 1 121 ? -1.000 18.247 15.032 1.00 89.56 121 GLY A O 1
ATOM 913 N N . GLY A 1 122 ? -2.617 16.688 14.798 1.00 87.38 122 GLY A N 1
ATOM 914 C CA . GLY A 1 122 ? -3.657 17.345 15.584 1.00 87.38 122 GLY A CA 1
ATOM 915 C C . GLY A 1 122 ? -4.374 18.481 14.836 1.00 87.38 122 GLY A C 1
ATOM 916 O O . GLY A 1 122 ? -3.986 18.853 13.721 1.00 87.38 122 GLY A O 1
ATOM 917 N N . PRO A 1 123 ? -5.410 19.089 15.445 1.00 80.44 123 PRO A N 1
ATOM 918 C CA . PRO A 1 123 ? -6.177 20.172 14.832 1.00 80.44 123 PRO A CA 1
ATOM 919 C C . PRO A 1 123 ? -5.301 21.368 14.426 1.00 80.44 123 PRO A C 1
ATOM 921 O O . PRO A 1 123 ? -4.652 21.997 15.259 1.00 80.44 123 PRO A O 1
ATOM 924 N N . GLY A 1 124 ? -5.283 21.695 13.130 1.00 79.50 124 GLY A N 1
ATOM 925 C CA . GLY A 1 124 ? -4.456 22.776 12.571 1.00 79.50 124 GLY A CA 1
ATOM 926 C C . GLY A 1 124 ? -2.967 22.435 12.417 1.00 79.50 124 GLY A C 1
ATOM 927 O O . GLY A 1 124 ? -2.206 23.247 11.885 1.00 79.50 124 GLY A O 1
ATOM 928 N N . GLY A 1 125 ? -2.549 21.239 12.837 1.00 88.56 125 GLY A N 1
ATOM 929 C CA . GLY A 1 125 ? -1.209 20.715 12.625 1.00 88.56 125 GLY A CA 1
ATOM 930 C C . GLY A 1 125 ? -0.996 20.189 11.207 1.00 88.56 125 GLY A C 1
ATOM 931 O O . GLY A 1 125 ? -1.932 19.942 10.444 1.00 88.56 125 GLY A O 1
ATOM 932 N N . LYS A 1 126 ? 0.277 20.025 10.828 1.00 92.25 126 LYS A N 1
ATOM 933 C CA . LYS A 1 126 ? 0.635 19.405 9.549 1.00 92.25 126 LYS A CA 1
ATOM 934 C C . LYS A 1 126 ? 0.655 17.882 9.709 1.00 92.25 126 LYS A C 1
ATOM 936 O O . LYS A 1 126 ? 1.392 17.402 10.573 1.00 92.25 126 LYS A O 1
ATOM 941 N N . PRO A 1 127 ? -0.057 17.128 8.856 1.00 93.56 127 PRO A N 1
ATOM 942 C CA . PRO A 1 127 ? 0.017 15.677 8.877 1.00 93.56 127 PRO A CA 1
ATOM 943 C C . PRO A 1 127 ? 1.405 15.193 8.471 1.00 93.56 127 PRO A C 1
ATOM 945 O O . PRO A 1 127 ? 2.063 15.785 7.611 1.00 93.56 127 PRO A O 1
ATOM 948 N N . ILE A 1 128 ? 1.834 14.092 9.084 1.00 94.56 128 ILE A N 1
ATOM 949 C CA . ILE A 1 128 ? 3.144 13.484 8.856 1.00 94.56 128 ILE A CA 1
ATOM 950 C C . ILE A 1 128 ? 2.939 12.082 8.293 1.00 94.56 128 ILE A C 1
ATOM 952 O O . ILE A 1 128 ? 2.227 11.256 8.862 1.00 94.56 128 ILE A O 1
ATOM 956 N N . MET A 1 129 ? 3.606 11.807 7.176 1.00 93.81 129 MET A N 1
ATOM 957 C CA . MET A 1 129 ? 3.786 10.457 6.656 1.00 93.81 129 MET A CA 1
ATOM 958 C C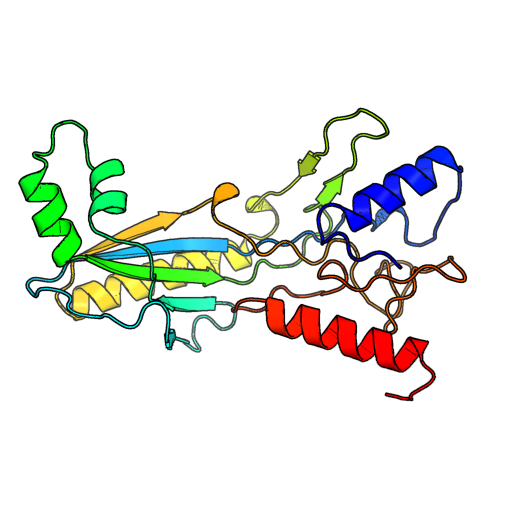 . MET A 1 129 ? 5.180 9.979 7.061 1.00 93.81 129 MET A C 1
ATOM 960 O O . MET A 1 129 ? 6.169 10.283 6.395 1.00 93.81 129 MET A O 1
ATOM 964 N N . ASP A 1 130 ? 5.265 9.257 8.177 1.00 95.12 130 ASP A N 1
ATOM 965 C CA . ASP A 1 130 ? 6.508 8.635 8.623 1.00 95.12 130 ASP A CA 1
ATOM 966 C C . ASP A 1 130 ? 6.682 7.298 7.897 1.00 95.12 130 ASP A C 1
ATOM 968 O O . ASP A 1 130 ? 6.275 6.241 8.382 1.00 95.12 130 ASP A O 1
ATOM 972 N N . TYR A 1 131 ? 7.291 7.345 6.714 1.00 94.19 131 TYR A N 1
ATOM 973 C CA . TYR A 1 131 ? 7.532 6.181 5.871 1.00 94.19 131 TYR A CA 1
ATOM 974 C C . TYR A 1 131 ? 9.020 6.019 5.558 1.00 94.19 131 TYR A C 1
ATOM 976 O O . TYR A 1 131 ? 9.698 6.969 5.170 1.00 94.19 131 TYR A O 1
ATOM 984 N N . SER A 1 132 ? 9.537 4.794 5.688 1.00 94.88 132 SER A N 1
ATOM 985 C CA . SER A 1 132 ? 10.922 4.483 5.333 1.00 94.88 132 SER A CA 1
ATOM 986 C C . SER A 1 132 ? 11.067 3.090 4.734 1.00 94.88 132 SER A C 1
ATOM 988 O O . SER A 1 132 ? 10.623 2.092 5.305 1.00 94.88 132 SER A O 1
ATOM 990 N N . LEU A 1 133 ? 11.787 3.019 3.613 1.00 94.94 133 LEU A N 1
ATOM 991 C CA . LEU A 1 133 ? 12.173 1.763 2.970 1.00 94.94 133 LEU A CA 1
ATOM 992 C C . LEU A 1 133 ? 13.110 0.913 3.841 1.00 94.94 133 LEU A C 1
ATOM 994 O O . LEU A 1 133 ? 13.093 -0.312 3.747 1.00 94.94 133 LEU A O 1
ATOM 998 N N . ALA A 1 134 ? 13.881 1.536 4.740 1.00 96.38 134 ALA A N 1
ATOM 999 C CA . ALA A 1 134 ? 14.770 0.816 5.653 1.00 96.38 134 ALA A CA 1
ATOM 1000 C C . ALA A 1 134 ? 14.005 -0.115 6.612 1.00 96.38 134 ALA A C 1
ATOM 1002 O O . ALA A 1 134 ? 14.577 -1.057 7.155 1.00 96.38 134 ALA A O 1
ATOM 1003 N N . ARG A 1 135 ? 12.700 0.124 6.805 1.00 96.88 135 ARG A N 1
ATOM 1004 C CA . ARG A 1 135 ? 11.819 -0.703 7.640 1.00 96.88 135 ARG A CA 1
ATOM 1005 C C . ARG A 1 135 ? 11.265 -1.930 6.907 1.00 96.88 135 ARG A C 1
ATOM 1007 O O . ARG A 1 135 ? 10.669 -2.785 7.554 1.00 96.88 135 ARG A O 1
ATOM 1014 N N . ILE A 1 136 ? 11.457 -2.021 5.589 1.00 95.81 136 ILE A N 1
ATOM 1015 C CA . ILE A 1 136 ? 10.941 -3.096 4.726 1.00 95.81 136 ILE A CA 1
ATOM 1016 C C . ILE A 1 136 ? 12.031 -3.651 3.785 1.00 95.81 136 ILE A C 1
ATOM 1018 O O . ILE A 1 136 ? 11.825 -3.746 2.572 1.00 95.81 136 ILE A O 1
ATOM 1022 N N . PRO A 1 137 ? 13.203 -4.060 4.311 1.00 96.81 137 PRO A N 1
ATOM 1023 C CA . PRO A 1 137 ? 14.377 -4.377 3.493 1.00 96.81 137 PRO A CA 1
ATOM 1024 C C . PRO A 1 137 ? 14.148 -5.516 2.492 1.00 96.81 137 PRO A C 1
ATOM 1026 O O . PRO A 1 137 ? 14.762 -5.522 1.429 1.00 96.81 137 PRO A O 1
ATOM 1029 N N . GLN A 1 138 ? 13.243 -6.453 2.787 1.00 96.38 138 GLN A N 1
ATOM 1030 C CA . GLN A 1 138 ? 13.006 -7.596 1.899 1.00 96.38 138 GLN A CA 1
ATOM 1031 C C . GLN A 1 138 ? 12.212 -7.214 0.653 1.00 96.38 138 GLN A C 1
ATOM 1033 O O . GLN A 1 138 ? 12.564 -7.654 -0.438 1.00 96.38 138 GLN A O 1
ATOM 1038 N N . ALA A 1 139 ? 11.229 -6.321 0.791 1.00 96.12 139 ALA A N 1
ATOM 1039 C CA . ALA A 1 139 ? 10.522 -5.753 -0.354 1.00 96.12 139 ALA A CA 1
ATOM 1040 C C . ALA A 1 139 ? 11.481 -4.930 -1.231 1.00 96.12 139 ALA A C 1
ATOM 1042 O O . ALA A 1 139 ? 11.465 -5.050 -2.451 1.00 96.12 139 ALA A O 1
ATOM 1043 N N . VAL A 1 140 ? 12.384 -4.158 -0.611 1.00 96.88 140 VAL A N 1
ATOM 1044 C CA . VAL A 1 140 ? 13.421 -3.393 -1.330 1.00 96.88 140 VAL A CA 1
ATOM 1045 C C . VAL A 1 140 ? 14.371 -4.322 -2.089 1.00 96.88 140 VAL A C 1
ATOM 1047 O O . VAL A 1 140 ? 14.690 -4.068 -3.251 1.00 96.88 140 VAL A O 1
ATOM 1050 N N . LYS A 1 141 ? 14.809 -5.413 -1.451 1.00 97.75 141 LYS A N 1
ATOM 1051 C CA . LYS A 1 141 ? 15.685 -6.413 -2.067 1.00 97.75 141 LYS A CA 1
ATOM 105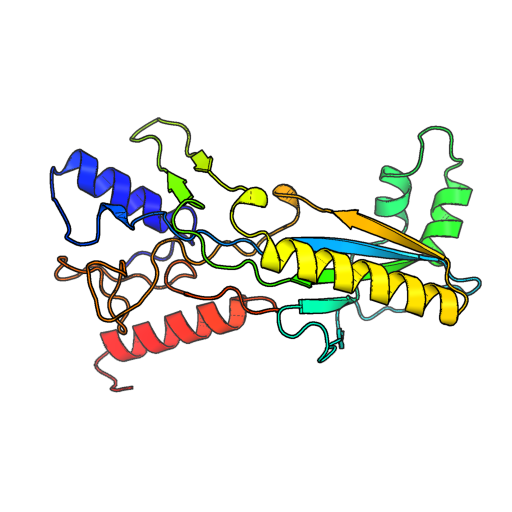2 C C . LYS A 1 141 ? 15.018 -7.077 -3.271 1.00 97.75 141 LYS A C 1
ATOM 1054 O O . LYS A 1 141 ? 15.665 -7.206 -4.308 1.00 97.75 141 LYS A O 1
ATOM 1059 N N . GLU A 1 142 ? 13.752 -7.477 -3.148 1.00 97.75 142 GLU A N 1
ATOM 1060 C CA . GLU A 1 142 ? 13.004 -8.059 -4.266 1.00 97.75 142 GLU A CA 1
ATOM 1061 C C . GLU A 1 142 ? 12.822 -7.047 -5.401 1.00 97.75 142 GLU A C 1
ATOM 1063 O O . GLU A 1 142 ? 13.111 -7.374 -6.548 1.00 97.75 142 GLU A O 1
ATOM 1068 N N . HIS A 1 143 ? 12.436 -5.807 -5.085 1.00 97.50 143 HIS A N 1
ATOM 1069 C CA . HIS A 1 143 ? 12.246 -4.754 -6.082 1.00 97.50 143 HIS A CA 1
ATOM 1070 C C . HIS A 1 143 ? 13.519 -4.496 -6.894 1.00 97.50 143 HIS A C 1
ATOM 1072 O O . HIS A 1 143 ? 13.483 -4.427 -8.122 1.00 97.50 143 HIS A O 1
ATOM 1078 N N . LYS A 1 144 ? 14.672 -4.422 -6.218 1.00 97.94 144 LYS A N 1
ATOM 1079 C CA . LYS A 1 144 ? 15.962 -4.281 -6.894 1.00 97.94 144 LYS A CA 1
ATOM 1080 C C . LYS A 1 144 ? 16.280 -5.495 -7.771 1.00 97.94 144 LYS A C 1
ATOM 1082 O O . LYS A 1 144 ? 16.708 -5.326 -8.907 1.00 97.94 144 LYS A O 1
ATOM 1087 N N . ALA A 1 145 ? 16.060 -6.708 -7.264 1.00 98.31 145 ALA A N 1
ATOM 1088 C CA . ALA A 1 145 ? 16.327 -7.929 -8.019 1.00 98.31 145 ALA A CA 1
ATOM 1089 C C . ALA A 1 145 ? 15.428 -8.060 -9.263 1.00 98.31 145 ALA A C 1
ATOM 1091 O O . ALA A 1 145 ? 15.906 -8.506 -10.307 1.00 98.31 145 ALA A O 1
ATOM 1092 N N . LEU A 1 146 ? 14.166 -7.628 -9.172 1.00 98.19 146 LEU A N 1
ATOM 1093 C CA . LEU A 1 146 ? 13.242 -7.534 -10.302 1.00 98.19 146 LEU A CA 1
ATOM 1094 C C . LEU A 1 146 ? 13.783 -6.595 -11.382 1.00 98.19 146 LEU A C 1
ATOM 1096 O O . LEU A 1 146 ? 13.828 -6.981 -12.548 1.00 98.19 146 LEU A O 1
ATOM 1100 N N . ILE A 1 147 ? 14.198 -5.383 -11.001 1.00 97.75 147 ILE A N 1
ATOM 1101 C CA . ILE A 1 147 ? 14.751 -4.392 -11.934 1.00 97.75 147 ILE A CA 1
ATOM 1102 C C . ILE A 1 147 ? 16.021 -4.935 -12.594 1.00 97.75 147 ILE A C 1
ATOM 1104 O O . ILE A 1 147 ? 16.127 -4.919 -13.819 1.00 97.75 147 ILE A O 1
ATOM 1108 N N . ASP A 1 148 ? 16.952 -5.479 -11.806 1.00 97.94 148 ASP A N 1
ATOM 1109 C CA . ASP A 1 148 ? 18.212 -6.026 -12.315 1.00 97.94 148 ASP A CA 1
ATOM 1110 C C . ASP A 1 148 ? 17.967 -7.203 -13.297 1.00 97.94 148 ASP A C 1
ATOM 1112 O O . ASP A 1 148 ? 18.664 -7.325 -14.307 1.00 97.94 148 ASP A O 1
ATOM 1116 N N . ASP A 1 149 ? 16.975 -8.073 -13.042 1.00 97.75 149 ASP A N 1
ATOM 1117 C CA . ASP A 1 149 ? 16.561 -9.148 -13.969 1.00 97.75 149 ASP A CA 1
ATOM 1118 C C . ASP A 1 149 ? 15.897 -8.584 -15.233 1.00 97.75 149 ASP A C 1
ATOM 1120 O O . ASP A 1 149 ? 16.188 -9.036 -16.342 1.00 97.75 149 ASP A O 1
ATOM 1124 N N . TRP A 1 150 ? 15.047 -7.565 -15.089 1.00 96.50 150 TRP A N 1
ATOM 1125 C CA . TRP A 1 150 ? 14.360 -6.925 -16.208 1.00 96.50 150 TRP A CA 1
ATOM 1126 C C . TRP A 1 150 ? 15.335 -6.239 -17.166 1.00 96.50 150 TRP A C 1
ATOM 1128 O O . TRP A 1 150 ? 15.268 -6.453 -18.375 1.00 96.50 150 TRP A O 1
ATOM 1138 N N . LEU A 1 151 ? 16.297 -5.480 -16.639 1.00 96.19 151 LEU A N 1
ATOM 1139 C CA . LEU A 1 151 ? 17.334 -4.821 -17.435 1.00 96.19 151 LEU A CA 1
ATOM 1140 C C . LEU A 1 151 ? 18.191 -5.835 -18.208 1.00 96.19 151 LEU A C 1
ATOM 1142 O O . LEU A 1 151 ? 18.495 -5.616 -19.380 1.00 96.19 151 LEU A O 1
ATOM 1146 N N . LYS A 1 152 ? 18.520 -6.987 -17.604 1.00 96.81 152 LYS A N 1
ATOM 1147 C CA . LYS A 1 152 ? 19.216 -8.084 -18.304 1.00 96.81 152 LYS A CA 1
ATOM 1148 C C . LYS A 1 152 ? 18.381 -8.667 -19.442 1.00 96.81 152 LYS A C 1
ATOM 1150 O O . LYS A 1 152 ? 18.936 -8.996 -20.487 1.00 96.81 152 LYS A O 1
ATOM 1155 N N . ARG A 1 153 ? 17.062 -8.792 -19.263 1.00 94.88 153 ARG A N 1
ATOM 1156 C CA . ARG A 1 153 ? 16.147 -9.267 -20.316 1.00 94.88 153 ARG A CA 1
ATOM 1157 C C . ARG A 1 153 ? 16.019 -8.268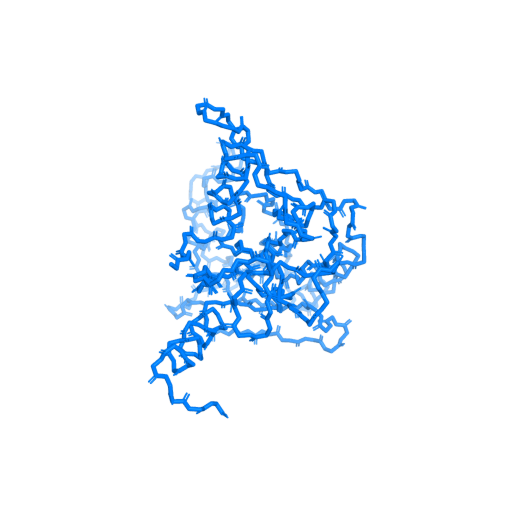 -21.455 1.00 94.88 153 ARG A C 1
ATOM 1159 O O . ARG A 1 153 ? 16.052 -8.688 -22.606 1.00 94.88 153 ARG A O 1
ATOM 1166 N N . LEU A 1 154 ? 15.924 -6.974 -21.145 1.00 93.12 154 LEU A N 1
ATOM 1167 C CA . LEU A 1 154 ? 15.958 -5.916 -22.153 1.00 93.12 154 LEU A CA 1
ATOM 1168 C C . LEU A 1 154 ? 17.255 -5.997 -22.962 1.00 93.12 154 LEU A C 1
ATOM 1170 O O . LEU A 1 154 ? 17.194 -6.078 -24.186 1.00 93.12 154 LEU A O 1
ATOM 1174 N N . LEU A 1 155 ? 18.407 -6.105 -22.291 1.00 94.62 155 LEU A N 1
ATOM 1175 C CA . LEU A 1 155 ? 19.700 -6.240 -22.963 1.00 94.62 155 LEU A CA 1
ATOM 1176 C C . LEU A 1 155 ? 19.771 -7.500 -23.837 1.00 94.62 155 LEU A C 1
ATOM 1178 O O . LEU A 1 155 ? 20.211 -7.427 -24.981 1.00 94.62 155 LEU A O 1
ATOM 1182 N N . GLY A 1 156 ? 19.294 -8.641 -23.332 1.00 94.75 156 GLY A N 1
ATOM 1183 C CA . GLY A 1 156 ? 19.206 -9.890 -24.096 1.00 94.75 156 GLY A CA 1
ATOM 1184 C C . GLY A 1 156 ? 18.270 -9.809 -25.309 1.00 94.75 156 GLY A C 1
ATOM 1185 O O . GLY A 1 156 ? 18.470 -10.533 -26.278 1.00 94.75 156 GLY A O 1
ATOM 1186 N N . ALA A 1 157 ? 17.292 -8.901 -25.283 1.00 91.50 157 ALA A N 1
ATOM 1187 C CA . ALA A 1 157 ? 16.417 -8.576 -26.408 1.00 91.50 157 ALA A CA 1
ATOM 1188 C C . ALA A 1 157 ? 16.983 -7.469 -27.326 1.00 91.50 157 ALA A C 1
ATOM 1190 O O . ALA A 1 157 ? 16.301 -7.037 -28.254 1.00 91.50 157 ALA A O 1
ATOM 1191 N N . GLY A 1 158 ? 18.212 -6.996 -27.084 1.00 91.12 158 GLY A N 1
ATOM 1192 C CA . GLY A 1 158 ? 18.854 -5.938 -27.869 1.00 91.12 158 GLY A CA 1
ATOM 1193 C C . GLY A 1 158 ? 18.416 -4.515 -27.506 1.00 91.12 158 GLY A C 1
ATOM 1194 O O . GLY A 1 158 ? 18.620 -3.598 -28.300 1.00 91.12 158 GLY A O 1
ATOM 1195 N N . LEU A 1 159 ? 17.816 -4.317 -26.329 1.00 90.12 159 LEU A N 1
ATOM 1196 C CA . LEU A 1 159 ? 17.336 -3.026 -25.831 1.00 90.12 159 LEU A CA 1
ATOM 1197 C C . LEU A 1 159 ? 18.218 -2.529 -24.680 1.00 90.12 159 LEU A C 1
ATOM 1199 O O . LEU A 1 159 ? 18.491 -3.260 -23.729 1.00 90.12 159 LEU A O 1
ATOM 1203 N N . VAL A 1 160 ? 18.626 -1.261 -24.723 1.00 89.25 160 VAL A N 1
ATOM 1204 C CA . VAL A 1 160 ? 19.366 -0.643 -23.609 1.00 89.25 160 VAL A CA 1
ATOM 1205 C C . VAL A 1 160 ? 18.366 -0.070 -22.617 1.00 89.25 160 VAL A C 1
ATOM 1207 O O . VAL A 1 160 ? 17.530 0.748 -23.002 1.00 89.25 160 VAL A O 1
ATOM 1210 N N . GLY A 1 161 ? 18.438 -0.508 -21.358 1.00 88.62 161 GLY A N 1
ATOM 1211 C CA . GLY A 1 161 ? 17.475 -0.129 -20.331 1.00 88.62 161 GLY A CA 1
ATOM 1212 C C . GLY A 1 161 ? 18.037 0.732 -19.202 1.00 88.62 161 GLY A C 1
ATOM 1213 O O . GLY A 1 161 ? 19.209 0.614 -18.855 1.00 88.62 161 GLY A O 1
ATOM 1214 N N . PHE A 1 162 ? 17.173 1.554 -18.604 1.00 89.38 162 PHE A N 1
ATOM 1215 C CA . PHE A 1 162 ? 17.462 2.392 -17.437 1.00 89.38 162 PHE A CA 1
ATOM 1216 C C . PHE A 1 162 ? 16.261 2.412 -16.496 1.00 89.38 162 PHE A C 1
ATOM 1218 O O . PHE A 1 162 ? 15.122 2.463 -16.959 1.00 89.38 162 PHE A O 1
ATOM 1225 N N . ASP A 1 163 ? 16.495 2.419 -15.189 1.00 91.25 163 ASP A N 1
ATOM 1226 C CA . ASP A 1 163 ? 15.444 2.547 -14.186 1.00 91.25 163 ASP A CA 1
ATOM 1227 C C . ASP A 1 163 ? 15.505 3.883 -13.437 1.00 91.25 163 ASP A C 1
ATOM 1229 O O . ASP A 1 163 ? 16.533 4.560 -13.367 1.00 91.25 163 ASP A O 1
ATOM 1233 N N . LYS A 1 164 ? 14.363 4.273 -12.875 1.00 89.88 164 LYS A N 1
ATOM 1234 C CA . LYS A 1 164 ? 14.230 5.418 -11.983 1.00 89.88 164 LYS A CA 1
ATOM 1235 C C . LYS A 1 164 ? 13.239 5.085 -10.882 1.00 89.88 164 LYS A C 1
ATOM 1237 O O . LYS A 1 164 ? 12.045 4.917 -11.140 1.00 89.88 164 LYS A O 1
ATOM 1242 N N . TYR A 1 165 ? 13.730 5.054 -9.648 1.00 90.69 165 TYR A N 1
ATOM 1243 C CA . TYR A 1 165 ? 12.868 4.971 -8.477 1.00 90.69 165 TYR A CA 1
ATOM 1244 C C . TYR A 1 165 ? 12.003 6.228 -8.367 1.00 90.69 165 TYR A C 1
ATOM 1246 O O . TYR A 1 165 ? 12.505 7.353 -8.397 1.00 90.69 165 TYR A O 1
ATOM 1254 N N . MET A 1 166 ? 10.692 6.036 -8.235 1.00 86.88 166 MET A N 1
ATOM 1255 C CA . MET A 1 166 ? 9.727 7.134 -8.301 1.00 86.88 166 MET A CA 1
ATOM 1256 C C . MET A 1 166 ? 9.462 7.793 -6.942 1.00 86.88 166 MET A C 1
ATOM 1258 O O . MET A 1 166 ? 8.857 8.864 -6.876 1.00 86.88 166 MET A O 1
ATOM 1262 N N . GLY A 1 167 ? 9.937 7.189 -5.849 1.00 86.69 167 GLY A N 1
ATOM 1263 C CA . GLY A 1 167 ? 9.795 7.753 -4.510 1.00 86.69 167 GLY A CA 1
ATOM 1264 C C . GLY A 1 167 ? 8.342 7.935 -4.073 1.00 86.69 167 GLY A C 1
ATOM 1265 O O . GLY A 1 167 ? 7.422 7.295 -4.580 1.00 86.69 167 GLY A O 1
ATOM 1266 N N . MET A 1 168 ? 8.137 8.839 -3.112 1.00 79.88 168 MET A N 1
ATOM 1267 C CA . MET A 1 168 ? 6.818 9.084 -2.519 1.00 79.88 168 MET A CA 1
ATOM 1268 C C . MET A 1 168 ? 5.819 9.736 -3.475 1.00 79.88 168 MET A C 1
ATOM 1270 O O . MET A 1 168 ? 4.639 9.412 -3.426 1.00 79.88 168 MET A O 1
ATOM 1274 N N . GLY A 1 169 ? 6.286 10.592 -4.388 1.00 74.19 169 GLY A N 1
ATOM 1275 C CA . GLY A 1 169 ? 5.435 11.163 -5.440 1.00 74.19 169 GLY A CA 1
ATOM 1276 C C . GLY A 1 169 ? 5.040 10.153 -6.524 1.00 74.19 169 GLY A C 1
ATOM 1277 O O . GLY A 1 169 ? 4.195 10.443 -7.361 1.00 74.19 169 GLY A O 1
ATOM 1278 N N . GLY A 1 170 ? 5.649 8.965 -6.511 1.00 70.88 170 GLY A N 1
ATOM 1279 C CA . GLY A 1 170 ? 5.468 7.921 -7.508 1.00 70.88 170 GLY A CA 1
ATOM 1280 C C . GLY A 1 170 ? 4.279 7.001 -7.289 1.00 70.88 170 GLY A C 1
ATOM 1281 O O . GLY A 1 170 ? 4.136 6.039 -8.035 1.00 70.88 170 GLY A O 1
ATOM 1282 N N . THR A 1 171 ? 3.462 7.213 -6.260 1.00 78.06 171 THR A N 1
ATOM 1283 C CA . THR A 1 171 ? 2.380 6.284 -5.934 1.00 78.06 171 THR A CA 1
ATOM 1284 C C . THR A 1 171 ? 1.060 6.969 -5.650 1.00 78.06 171 THR A C 1
ATOM 1286 O O . THR A 1 171 ? 0.991 8.005 -4.998 1.00 78.06 171 THR A O 1
ATOM 1289 N N . ALA A 1 172 ? -0.001 6.323 -6.125 1.00 80.00 172 ALA A N 1
ATOM 1290 C CA . ALA A 1 172 ? -1.387 6.656 -5.835 1.00 80.00 172 ALA A CA 1
ATOM 1291 C C . ALA A 1 172 ? -2.048 5.619 -4.902 1.00 80.00 172 ALA A C 1
ATOM 1293 O O . ALA A 1 172 ? -3.257 5.660 -4.692 1.00 80.00 172 ALA A O 1
ATOM 1294 N N . HIS A 1 173 ? -1.291 4.647 -4.377 1.00 90.25 173 HIS A N 1
ATOM 1295 C CA . HIS A 1 173 ? -1.834 3.452 -3.720 1.00 90.25 173 HIS A CA 1
ATOM 1296 C C . HIS A 1 173 ? -1.642 3.466 -2.199 1.00 90.25 173 HIS A C 1
ATOM 1298 O O . HIS A 1 173 ? -0.968 2.598 -1.656 1.00 90.25 173 HIS A O 1
ATOM 1304 N N . ALA A 1 174 ? -2.243 4.434 -1.509 1.00 92.44 174 ALA A N 1
ATOM 1305 C CA . ALA A 1 174 ? -2.218 4.513 -0.048 1.00 92.44 174 ALA A CA 1
ATOM 1306 C C . ALA A 1 174 ? -3.134 3.455 0.600 1.00 92.44 174 ALA A C 1
ATOM 1308 O O . ALA A 1 174 ? -4.334 3.427 0.316 1.00 92.44 174 ALA A O 1
ATOM 1309 N N . LEU A 1 175 ? -2.592 2.617 1.493 1.00 95.31 175 LEU A N 1
ATOM 1310 C CA . LEU A 1 175 ? -3.288 1.463 2.085 1.00 95.31 175 LEU A CA 1
ATOM 1311 C C . LEU A 1 175 ? -2.858 1.177 3.535 1.00 95.31 175 LEU A C 1
ATOM 1313 O O . LEU A 1 175 ? -1.813 1.637 3.993 1.00 95.31 175 LEU A O 1
ATOM 1317 N N . GLY A 1 176 ? -3.638 0.348 4.233 1.00 95.94 176 GLY A N 1
ATOM 1318 C CA . GLY A 1 176 ? -3.179 -0.414 5.403 1.00 95.94 176 GLY A CA 1
ATOM 1319 C C . GLY A 1 176 ? -3.037 0.332 6.731 1.00 95.94 176 GLY A C 1
ATOM 1320 O O . GLY A 1 176 ? -2.586 -0.271 7.694 1.00 95.94 176 GLY A O 1
ATOM 1321 N N . SER A 1 177 ? -3.416 1.606 6.818 1.00 97.19 177 SER A N 1
ATOM 1322 C CA . SER A 1 177 ? -3.281 2.428 8.033 1.00 97.19 177 SER A CA 1
ATOM 1323 C C . SER A 1 177 ? -4.300 2.145 9.147 1.00 97.19 177 SER A C 1
ATOM 1325 O O . SER A 1 177 ? -4.238 2.761 10.210 1.00 97.19 177 SER A O 1
ATOM 1327 N N . MET A 1 178 ? -5.258 1.246 8.913 1.00 98.00 178 MET A N 1
ATOM 1328 C CA . MET A 1 178 ? -6.276 0.817 9.878 1.00 98.00 178 MET A CA 1
ATOM 1329 C C . MET A 1 178 ? -6.574 -0.682 9.708 1.00 98.00 178 MET A C 1
ATOM 1331 O O . MET A 1 178 ? -7.728 -1.069 9.554 1.00 98.00 178 MET A O 1
ATOM 1335 N N . VAL A 1 179 ? -5.522 -1.514 9.682 1.00 97.25 179 VAL A N 1
ATOM 1336 C CA . VAL A 1 179 ? -5.563 -2.954 9.335 1.00 97.25 179 VAL A CA 1
ATOM 1337 C C . VAL A 1 179 ? -6.724 -3.711 9.994 1.00 97.25 179 VAL A C 1
ATOM 1339 O O . VAL A 1 179 ? -6.972 -3.547 11.188 1.00 97.25 179 VAL A O 1
ATOM 1342 N N . THR A 1 180 ? -7.390 -4.572 9.219 1.00 97.94 180 THR A N 1
ATOM 1343 C CA . THR A 1 180 ? -8.441 -5.495 9.686 1.00 97.94 180 THR A CA 1
ATOM 1344 C C . THR A 1 180 ? -7.885 -6.755 10.363 1.00 97.94 180 THR A C 1
ATOM 1346 O O . THR A 1 180 ? -6.845 -7.274 9.953 1.00 97.94 180 THR A O 1
ATOM 1349 N N . GLY A 1 181 ? -8.581 -7.267 11.380 1.00 97.50 181 GLY A N 1
ATOM 1350 C CA . GLY A 1 181 ? -8.277 -8.536 12.044 1.00 97.50 181 GLY A CA 1
ATOM 1351 C C . GLY A 1 181 ? -9.150 -8.792 13.275 1.00 97.50 181 GLY A C 1
ATOM 1352 O O . GLY A 1 181 ? -9.900 -7.924 13.707 1.00 97.50 181 GLY A O 1
ATOM 1353 N N . ASP A 1 182 ? -9.053 -9.991 13.848 1.00 97.50 182 ASP A N 1
ATOM 1354 C CA . ASP A 1 182 ? -9.878 -10.392 15.001 1.00 97.50 182 ASP A CA 1
ATOM 1355 C C . ASP A 1 182 ? -9.376 -9.834 16.341 1.00 97.50 182 ASP A C 1
ATOM 1357 O O . ASP A 1 182 ? -10.158 -9.637 17.270 1.00 97.50 182 ASP A O 1
ATOM 1361 N N . ASP A 1 183 ? -8.067 -9.589 16.462 1.00 97.38 183 ASP A N 1
ATOM 1362 C CA . ASP A 1 183 ? -7.450 -9.142 17.713 1.00 97.38 183 ASP A CA 1
ATOM 1363 C C . ASP A 1 183 ? -7.377 -7.604 17.779 1.00 97.38 183 ASP A C 1
ATOM 1365 O O . ASP A 1 183 ? -6.621 -7.000 17.002 1.00 97.38 183 ASP A O 1
ATOM 1369 N N . PRO A 1 184 ? -8.072 -6.946 18.728 1.00 97.00 184 PRO A N 1
ATOM 1370 C CA . PRO A 1 184 ? -8.014 -5.495 18.909 1.00 97.00 184 PRO A CA 1
ATOM 1371 C C . PRO A 1 184 ? -6.631 -4.975 19.334 1.00 97.00 184 PRO A C 1
ATOM 1373 O O . PRO A 1 184 ? -6.395 -3.770 19.295 1.00 97.00 184 PRO A O 1
ATOM 1376 N N . LYS A 1 185 ? -5.704 -5.852 19.739 1.00 96.62 185 LYS A N 1
ATOM 1377 C CA . LYS A 1 185 ? -4.304 -5.502 20.035 1.00 96.62 185 LYS A CA 1
ATOM 1378 C C . LYS A 1 185 ? -3.384 -5.591 18.818 1.00 96.62 185 LYS A C 1
ATOM 1380 O O . LYS A 1 185 ? -2.231 -5.169 18.908 1.00 96.62 185 LYS A O 1
ATOM 1385 N N . ALA A 1 186 ? -3.870 -6.122 17.694 1.00 96.06 186 ALA A N 1
ATOM 1386 C CA . ALA A 1 186 ? -3.105 -6.279 16.454 1.00 96.06 186 ALA A CA 1
ATOM 1387 C C . ALA A 1 186 ? -3.791 -5.672 15.214 1.00 96.06 186 ALA A C 1
ATOM 1389 O O . ALA A 1 186 ? -3.175 -5.595 14.151 1.00 96.06 186 ALA A O 1
ATOM 1390 N N . SER A 1 187 ? -5.037 -5.212 15.344 1.00 97.94 187 SER A N 1
ATOM 1391 C CA . SER A 1 187 ? -5.843 -4.629 14.269 1.00 97.94 187 SER A CA 1
ATOM 1392 C C . SER A 1 187 ? -6.662 -3.433 14.761 1.00 97.94 187 SER A C 1
ATOM 1394 O O . SER A 1 187 ? -6.923 -3.297 15.953 1.00 97.94 187 SER A O 1
ATOM 1396 N N . VAL A 1 188 ? -7.043 -2.541 13.844 1.00 98.44 188 VAL A N 1
ATOM 1397 C CA . VAL A 1 188 ? -7.866 -1.354 14.142 1.00 98.44 188 VAL A CA 1
ATOM 1398 C C . VAL A 1 188 ? -9.345 -1.641 13.929 1.00 98.44 188 VAL A C 1
ATOM 1400 O O . VAL A 1 188 ? -10.179 -1.149 14.687 1.00 98.44 188 VAL A O 1
ATOM 1403 N N . VAL A 1 189 ? -9.667 -2.449 12.919 1.00 98.50 189 VAL A N 1
ATOM 1404 C CA . VAL A 1 189 ? -11.038 -2.873 12.640 1.00 98.50 189 VAL A CA 1
ATOM 1405 C C . VAL A 1 189 ? -11.173 -4.386 12.701 1.00 98.50 189 VAL A C 1
ATOM 1407 O O . VAL A 1 189 ? -10.231 -5.109 12.384 1.00 98.50 189 VAL A O 1
ATOM 1410 N N . ASP A 1 190 ? -12.357 -4.863 13.059 1.00 97.75 190 ASP A N 1
ATOM 1411 C CA . ASP A 1 190 ? -12.717 -6.274 12.987 1.00 97.75 190 ASP A CA 1
ATOM 1412 C C . ASP A 1 190 ? -12.823 -6.761 11.518 1.00 97.75 190 ASP A C 1
ATOM 1414 O O . ASP A 1 190 ? -12.702 -5.956 10.575 1.00 97.75 190 ASP A O 1
ATOM 1418 N N . PRO A 1 191 ? -13.055 -8.065 11.261 1.00 96.81 191 PRO A N 1
ATOM 1419 C CA . PRO A 1 191 ? -13.253 -8.578 9.903 1.00 96.81 191 PRO A CA 1
ATOM 1420 C C . PRO A 1 191 ? -14.454 -7.979 9.166 1.00 96.81 191 PRO A C 1
ATOM 1422 O O . PRO A 1 191 ? -14.548 -8.098 7.945 1.00 96.81 191 PRO A O 1
ATOM 1425 N N . HIS A 1 192 ? -15.381 -7.324 9.858 1.00 96.19 192 HIS A N 1
ATOM 1426 C CA . HIS A 1 192 ? -16.533 -6.639 9.277 1.00 96.19 192 HIS A CA 1
ATOM 1427 C C . HIS A 1 192 ? -16.287 -5.141 9.070 1.00 96.19 192 HIS A C 1
ATOM 1429 O O . HIS A 1 192 ? -17.163 -4.441 8.574 1.00 96.19 192 HIS A O 1
ATOM 1435 N N . GLY A 1 193 ? -15.081 -4.652 9.369 1.00 97.44 193 GLY A N 1
ATOM 1436 C CA . GLY A 1 193 ? -14.686 -3.264 9.177 1.00 97.44 193 GLY A CA 1
ATOM 1437 C C . GLY A 1 193 ? -15.126 -2.328 10.299 1.00 97.44 193 GLY A C 1
ATOM 1438 O O . GLY A 1 193 ? -14.982 -1.115 10.139 1.00 97.44 193 GLY A O 1
ATOM 1439 N N . LYS A 1 194 ? -15.638 -2.851 11.417 1.00 98.25 194 LYS A N 1
ATOM 1440 C CA . LYS A 1 194 ? -15.996 -2.066 12.601 1.00 98.25 194 LYS A CA 1
ATOM 1441 C C . LYS A 1 194 ? -14.752 -1.762 13.425 1.00 98.25 194 LYS A C 1
ATOM 1443 O O . LYS A 1 194 ? -13.970 -2.660 13.711 1.00 98.25 194 LYS A O 1
ATOM 1448 N N . VAL A 1 195 ? -14.565 -0.511 13.835 1.00 98.56 195 VAL A N 1
ATOM 1449 C CA . VAL A 1 195 ? -13.444 -0.117 14.701 1.00 98.56 195 VAL A CA 1
ATOM 1450 C C . VAL A 1 195 ? -13.584 -0.783 16.068 1.00 98.56 195 VAL A C 1
ATOM 1452 O O . VAL A 1 195 ? -14.629 -0.683 16.716 1.00 98.56 195 VAL A O 1
ATOM 1455 N N . HIS A 1 196 ? -12.516 -1.437 16.523 1.00 98.25 196 HIS A N 1
ATOM 1456 C CA . HIS A 1 196 ? -12.490 -2.104 17.821 1.00 98.25 196 HIS A CA 1
ATOM 1457 C C . HIS A 1 196 ? -12.740 -1.109 18.961 1.00 98.25 196 HIS A C 1
ATOM 1459 O O . HIS A 1 196 ? -12.082 -0.075 19.060 1.00 98.25 196 HIS A O 1
ATOM 1465 N N . GLY A 1 197 ? -13.690 -1.431 19.842 1.00 96.38 197 GLY A N 1
ATOM 1466 C CA . GLY A 1 197 ? -14.071 -0.575 20.972 1.00 96.38 197 GLY A CA 1
ATOM 1467 C C . GLY A 1 197 ? -15.025 0.580 20.635 1.00 96.38 197 GLY A C 1
ATOM 1468 O O . GLY A 1 197 ? -15.330 1.369 21.521 1.00 96.38 197 GLY A O 1
ATOM 1469 N N . MET A 1 198 ? -15.528 0.671 19.399 1.00 96.19 198 MET A N 1
ATOM 1470 C CA . MET A 1 198 ? -16.556 1.639 18.992 1.00 96.19 198 MET A CA 1
ATOM 1471 C C . MET A 1 198 ? -17.852 0.918 18.617 1.00 96.19 198 MET A C 1
ATOM 1473 O O . MET A 1 198 ? -17.808 -0.158 18.032 1.00 96.19 198 MET A O 1
ATOM 1477 N N . GLU A 1 199 ? -19.025 1.487 18.907 1.00 92.38 199 GLU A N 1
ATOM 1478 C CA . GLU A 1 199 ? -20.304 0.805 18.639 1.00 92.38 199 GLU A CA 1
ATOM 1479 C C . GLU A 1 199 ? -20.744 0.871 17.169 1.00 92.38 199 GLU A C 1
ATOM 1481 O O . GLU A 1 199 ? -21.196 -0.134 16.616 1.00 92.38 199 GLU A O 1
ATOM 1486 N N . ASN A 1 200 ? -20.594 2.034 16.528 1.00 94.00 200 ASN A N 1
ATOM 1487 C CA . ASN A 1 200 ? -21.194 2.358 15.228 1.00 94.00 200 ASN A CA 1
ATOM 1488 C C . ASN A 1 200 ? -20.205 2.982 14.219 1.00 94.00 200 ASN A C 1
ATOM 1490 O O . ASN A 1 200 ? -20.615 3.628 13.249 1.00 94.00 200 ASN A O 1
ATOM 1494 N N . LEU A 1 201 ? -18.899 2.784 14.423 1.00 97.88 201 LEU A N 1
ATOM 1495 C CA . LEU A 1 201 ? -17.856 3.303 13.539 1.00 97.88 201 LEU A CA 1
ATOM 1496 C C . LEU A 1 201 ? -17.284 2.194 12.650 1.00 97.88 201 LEU A C 1
ATOM 1498 O O . LEU A 1 201 ? -16.673 1.255 13.144 1.00 97.88 201 LEU A O 1
ATOM 1502 N N . TYR A 1 202 ? -17.444 2.348 11.334 1.00 98.38 202 TYR A N 1
ATOM 1503 C CA . TYR A 1 202 ? -16.962 1.407 10.314 1.00 98.38 202 TYR A CA 1
ATOM 1504 C C . TYR A 1 202 ? -16.046 2.094 9.303 1.00 98.38 202 TYR A C 1
ATOM 1506 O O . TYR A 1 202 ? -16.214 3.293 9.055 1.00 98.38 202 TYR A O 1
ATOM 1514 N N . VAL A 1 203 ? -15.143 1.336 8.679 1.00 98.50 203 VAL A N 1
ATOM 1515 C CA . VAL A 1 203 ? -14.148 1.830 7.714 1.00 98.50 203 VAL A CA 1
ATOM 1516 C C . VAL A 1 203 ? -14.279 1.115 6.365 1.00 98.50 203 VAL A C 1
ATOM 1518 O O . VAL A 1 203 ? -14.088 -0.096 6.263 1.00 98.50 203 VAL A O 1
ATOM 1521 N N . GLY A 1 204 ? -14.593 1.873 5.314 1.00 97.56 204 GLY A N 1
ATOM 1522 C CA . GLY A 1 204 ? -14.927 1.373 3.975 1.00 97.56 204 GLY A CA 1
ATOM 1523 C C . GLY A 1 204 ? -13.995 1.837 2.854 1.00 97.56 204 GLY A C 1
ATOM 1524 O O . GLY A 1 204 ? -14.428 1.916 1.710 1.00 97.56 204 GLY A O 1
ATOM 1525 N N . ASP A 1 205 ? -12.745 2.183 3.162 1.00 97.50 205 ASP A N 1
ATOM 1526 C CA . ASP A 1 205 ? -11.717 2.534 2.170 1.00 97.50 205 ASP A CA 1
ATOM 1527 C C . ASP A 1 205 ? -10.555 1.518 2.148 1.00 97.50 205 ASP A C 1
ATOM 1529 O O . ASP A 1 205 ? -10.722 0.370 2.543 1.00 97.50 205 ASP A O 1
ATOM 1533 N N . GLY A 1 206 ? -9.379 1.906 1.635 1.00 96.62 206 GLY A N 1
ATOM 1534 C CA . GLY A 1 206 ? -8.189 1.047 1.563 1.00 96.62 206 GLY A CA 1
ATOM 1535 C C . GLY A 1 206 ? -7.354 0.941 2.845 1.00 96.62 206 GLY A C 1
ATOM 1536 O O . GLY A 1 206 ? -6.391 0.174 2.874 1.00 96.62 206 GLY A O 1
ATOM 1537 N N . SER A 1 207 ? -7.678 1.687 3.905 1.00 97.62 207 SER A N 1
ATOM 1538 C CA . SER A 1 207 ? -6.960 1.607 5.186 1.00 97.62 207 SER A CA 1
ATOM 1539 C C . SER A 1 207 ? -7.051 0.244 5.887 1.00 97.62 207 SER A C 1
ATOM 1541 O O . SER A 1 207 ? -6.048 -0.135 6.492 1.00 97.62 207 SER A O 1
ATOM 1543 N N . PRO A 1 208 ? -8.138 -0.549 5.774 1.00 98.00 208 PRO A N 1
ATOM 1544 C CA . PRO A 1 208 ? -8.201 -1.871 6.394 1.00 98.00 208 PRO A CA 1
ATOM 1545 C C . PRO A 1 208 ? -7.391 -2.949 5.684 1.00 98.00 208 PRO A C 1
ATOM 1547 O O . PRO A 1 208 ? -7.117 -3.989 6.282 1.00 98.00 208 PRO A O 1
ATOM 1550 N N . LEU A 1 209 ? -6.998 -2.732 4.423 1.00 95.94 209 LEU A N 1
ATOM 1551 C CA . LEU A 1 209 ? -6.361 -3.771 3.618 1.00 95.94 209 LEU A CA 1
ATOM 1552 C C . LEU A 1 209 ? -4.971 -4.128 4.185 1.00 95.94 209 LEU A C 1
ATOM 1554 O O . LEU A 1 209 ? -4.070 -3.283 4.194 1.00 95.94 209 LEU A O 1
ATOM 1558 N N . PRO A 1 210 ? -4.746 -5.381 4.633 1.00 92.75 210 PRO A N 1
ATOM 1559 C CA . PRO A 1 210 ? -3.511 -5.764 5.322 1.00 92.75 210 PRO A CA 1
ATOM 1560 C C . PRO A 1 210 ? -2.299 -5.812 4.383 1.00 92.75 210 PRO A C 1
ATOM 1562 O O . PRO A 1 210 ? -1.153 -5.762 4.834 1.00 92.75 210 PRO A O 1
ATOM 1565 N N . ARG A 1 211 ? -2.551 -5.921 3.077 1.00 90.62 211 ARG A N 1
ATOM 1566 C CA . ARG A 1 211 ? -1.589 -6.208 2.012 1.00 90.62 211 ARG A CA 1
ATOM 1567 C C . ARG A 1 211 ? -1.881 -5.291 0.830 1.00 90.62 211 ARG A C 1
ATOM 1569 O O . ARG A 1 211 ? -3.048 -5.103 0.484 1.00 90.62 211 ARG A O 1
ATOM 1576 N N . ALA A 1 212 ? -0.835 -4.729 0.228 1.00 88.12 212 ALA A N 1
ATOM 1577 C CA . ALA A 1 212 ? -0.994 -3.853 -0.930 1.00 88.12 212 ALA A CA 1
ATOM 1578 C C . ALA A 1 212 ? -1.254 -4.631 -2.227 1.00 88.12 212 ALA A C 1
ATOM 1580 O O . ALA A 1 212 ? -1.795 -4.064 -3.176 1.00 88.12 212 ALA A O 1
ATOM 1581 N N . SER A 1 213 ? -0.971 -5.944 -2.219 1.00 89.56 213 SER A N 1
ATOM 1582 C CA . SER A 1 213 ? -0.853 -6.781 -3.415 1.00 89.56 213 SER A CA 1
ATOM 1583 C C . SER A 1 213 ? 0.334 -6.352 -4.284 1.00 89.56 213 SER A C 1
ATOM 1585 O O . SER A 1 213 ? 1.051 -5.413 -3.971 1.00 89.56 213 SER A O 1
ATOM 1587 N N . ARG A 1 214 ? 0.576 -7.079 -5.375 1.00 89.81 214 ARG A N 1
ATOM 1588 C CA . ARG A 1 214 ? 1.577 -6.732 -6.398 1.00 89.81 214 ARG A CA 1
ATOM 1589 C C . ARG A 1 214 ? 0.976 -5.959 -7.574 1.00 89.81 214 ARG A C 1
ATOM 1591 O O . ARG A 1 214 ? 1.630 -5.794 -8.600 1.00 89.81 214 ARG A O 1
ATOM 1598 N N . VAL A 1 215 ? -0.294 -5.562 -7.465 1.00 90.25 215 VAL A N 1
ATOM 1599 C CA . VAL A 1 215 ? -1.096 -4.897 -8.504 1.00 90.25 215 VAL A CA 1
ATOM 1600 C C . VAL A 1 215 ? -1.924 -3.761 -7.904 1.00 90.25 215 VAL A C 1
ATOM 1602 O O . VAL A 1 215 ? -2.005 -3.598 -6.691 1.00 90.25 215 VAL A O 1
ATOM 1605 N N . ASN A 1 216 ? -2.570 -2.976 -8.763 1.00 91.50 216 ASN A N 1
ATOM 1606 C CA . ASN A 1 216 ? -3.409 -1.853 -8.363 1.00 91.50 216 ASN A CA 1
ATOM 1607 C C . ASN A 1 216 ? -4.544 -2.291 -7.408 1.00 91.50 216 ASN A C 1
ATOM 1609 O O . ASN A 1 216 ? -5.314 -3.190 -7.750 1.00 91.50 216 ASN A O 1
ATOM 1613 N N . PRO A 1 217 ? -4.704 -1.637 -6.243 1.00 93.44 217 PRO A N 1
ATOM 1614 C CA . PRO A 1 217 ? -5.599 -2.104 -5.183 1.00 93.44 217 PRO A CA 1
ATOM 1615 C C . PRO A 1 217 ? -7.066 -1.694 -5.377 1.00 93.44 217 PRO A C 1
ATOM 1617 O O . PRO A 1 217 ? -7.916 -2.107 -4.594 1.00 93.44 217 PRO A O 1
ATOM 1620 N N . SER A 1 218 ? -7.392 -0.870 -6.379 1.00 93.12 218 SER A N 1
ATOM 1621 C CA . SER A 1 218 ? -8.708 -0.227 -6.513 1.00 93.12 218 SER A CA 1
ATOM 1622 C C . SER A 1 218 ? -9.878 -1.214 -6.529 1.00 93.12 218 SER A C 1
ATOM 1624 O O . SER A 1 218 ? -10.878 -0.971 -5.861 1.00 93.12 218 SER A O 1
ATOM 1626 N N . LEU A 1 219 ? -9.747 -2.345 -7.233 1.00 94.81 219 LEU A N 1
ATOM 1627 C CA . LEU A 1 219 ? -10.791 -3.377 -7.256 1.00 94.81 219 LEU A CA 1
ATOM 1628 C C . LEU A 1 219 ? -10.941 -4.082 -5.903 1.00 94.81 219 LEU A C 1
ATOM 1630 O O . LEU A 1 219 ? -12.059 -4.391 -5.504 1.00 94.81 219 LEU A O 1
ATOM 1634 N N . THR A 1 220 ? -9.848 -4.279 -5.162 1.00 95.94 220 THR A N 1
ATOM 1635 C CA . THR A 1 220 ? -9.895 -4.839 -3.803 1.00 95.94 220 THR A CA 1
ATOM 1636 C C . THR A 1 220 ? -10.570 -3.876 -2.829 1.00 95.94 220 THR A C 1
ATOM 1638 O O . THR A 1 220 ? -11.380 -4.306 -2.013 1.00 95.94 220 THR A O 1
ATOM 1641 N N . ILE A 1 221 ? -10.290 -2.571 -2.932 1.00 97.06 221 ILE A N 1
ATOM 1642 C CA . ILE A 1 221 ? -10.972 -1.535 -2.137 1.00 97.06 221 ILE A CA 1
ATOM 1643 C C . ILE A 1 221 ? -12.467 -1.517 -2.470 1.00 97.06 221 ILE A C 1
ATOM 1645 O O . ILE A 1 221 ? -13.302 -1.475 -1.570 1.00 97.06 221 ILE A O 1
ATOM 1649 N N . TYR A 1 222 ? -12.812 -1.592 -3.756 1.00 97.12 222 TYR A N 1
ATOM 1650 C CA . TYR A 1 222 ? -14.202 -1.651 -4.199 1.00 97.12 222 TYR A CA 1
ATOM 1651 C C . TYR A 1 222 ? -14.925 -2.888 -3.644 1.00 97.1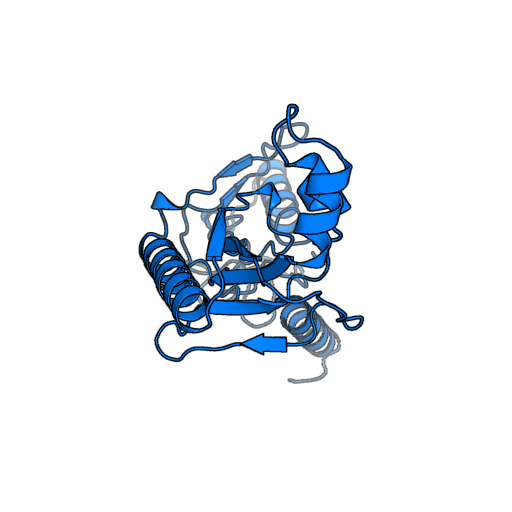2 222 TYR A C 1
ATOM 1653 O O . TYR A 1 222 ? -16.001 -2.761 -3.065 1.00 97.12 222 TYR A O 1
ATOM 1661 N N . ALA A 1 223 ? -14.305 -4.068 -3.735 1.00 97.31 223 ALA A N 1
ATOM 1662 C CA . ALA A 1 223 ? -14.847 -5.305 -3.175 1.00 97.31 223 ALA A CA 1
ATOM 1663 C C . ALA A 1 223 ? -15.006 -5.237 -1.646 1.00 97.31 223 ALA A C 1
ATOM 1665 O O . ALA A 1 223 ? -16.021 -5.687 -1.116 1.00 97.31 223 ALA A O 1
ATOM 1666 N N . TRP A 1 224 ? -14.046 -4.634 -0.934 1.00 97.31 224 TRP A N 1
ATOM 1667 C CA . TRP A 1 224 ? -14.155 -4.377 0.505 1.00 97.31 224 TRP A CA 1
ATOM 1668 C C . TRP A 1 224 ? -15.365 -3.498 0.835 1.00 97.31 224 TRP A C 1
ATOM 1670 O O . TRP A 1 224 ? -16.138 -3.834 1.731 1.00 97.31 224 TRP A O 1
ATOM 1680 N N . GLY A 1 225 ? -15.554 -2.411 0.082 1.00 96.94 225 GLY A N 1
ATOM 1681 C CA . GLY A 1 225 ? -16.693 -1.508 0.232 1.00 96.94 225 GLY A CA 1
ATOM 1682 C C . GLY A 1 225 ? -18.037 -2.193 -0.023 1.00 96.94 225 GLY A C 1
ATOM 1683 O O . GLY A 1 225 ? -18.957 -2.017 0.771 1.00 96.94 225 GLY A O 1
ATOM 1684 N N . LEU A 1 226 ? -18.142 -3.014 -1.076 1.00 97.25 226 LEU A N 1
ATOM 1685 C CA . LEU A 1 226 ? -19.349 -3.804 -1.355 1.00 97.25 226 LEU A CA 1
ATOM 1686 C C . LEU A 1 226 ? -19.661 -4.780 -0.217 1.00 97.25 226 LEU A C 1
ATOM 1688 O O . LEU A 1 226 ? -20.769 -4.767 0.310 1.00 97.25 226 LEU A O 1
ATOM 1692 N N . ARG A 1 227 ? -18.665 -5.561 0.217 1.00 96.75 227 ARG A N 1
ATOM 1693 C CA . ARG A 1 227 ? -18.812 -6.525 1.315 1.00 96.75 227 ARG A CA 1
ATOM 1694 C C . ARG A 1 227 ? -19.243 -5.850 2.622 1.00 96.75 227 ARG A C 1
ATOM 1696 O O . ARG A 1 227 ? -20.087 -6.381 3.338 1.00 96.75 227 ARG A O 1
ATOM 1703 N N . LEU A 1 228 ? -18.675 -4.683 2.937 1.00 96.94 228 LEU A N 1
ATOM 1704 C CA . LEU A 1 228 ? -19.096 -3.876 4.085 1.00 96.94 228 LEU A CA 1
ATOM 1705 C C . LEU A 1 228 ? -20.542 -3.385 3.919 1.00 96.94 228 LEU A C 1
ATOM 1707 O O . LEU A 1 228 ? -21.319 -3.447 4.868 1.00 96.94 228 LEU A O 1
ATOM 1711 N N . GLY A 1 229 ? -20.908 -2.910 2.727 1.00 96.00 229 GLY A N 1
ATOM 1712 C CA . GLY A 1 229 ? -22.266 -2.464 2.417 1.00 96.00 229 GLY A CA 1
ATOM 1713 C C . GLY A 1 229 ? -23.310 -3.562 2.619 1.00 96.00 229 GLY A C 1
ATOM 1714 O O . GLY A 1 229 ? -24.332 -3.313 3.257 1.00 96.00 229 GLY A O 1
ATOM 1715 N N . ASP A 1 230 ? -23.032 -4.778 2.148 1.00 96.44 230 ASP A N 1
ATOM 1716 C CA . ASP A 1 230 ? -23.911 -5.935 2.348 1.00 96.44 230 ASP A CA 1
ATOM 1717 C C . ASP A 1 230 ? -24.051 -6.290 3.834 1.00 96.44 230 ASP A C 1
ATOM 1719 O O . ASP A 1 230 ? -25.176 -6.413 4.328 1.00 96.44 230 ASP A O 1
ATOM 1723 N N . HIS A 1 231 ? -22.936 -6.328 4.576 1.00 95.00 231 HIS A N 1
ATOM 1724 C CA . HIS A 1 231 ? -22.947 -6.561 6.022 1.00 95.00 231 HIS A CA 1
ATOM 1725 C C . HIS A 1 231 ? -23.821 -5.541 6.770 1.00 95.00 231 HIS A C 1
ATOM 1727 O O . HIS A 1 231 ? -24.675 -5.923 7.570 1.00 95.00 231 HIS A O 1
ATOM 1733 N N . LEU A 1 232 ? -23.656 -4.246 6.477 1.00 94.69 232 LEU A N 1
ATOM 1734 C CA . LEU A 1 232 ? -24.435 -3.173 7.104 1.00 94.69 232 LEU A CA 1
ATOM 1735 C C . LEU A 1 232 ? -25.919 -3.206 6.711 1.00 94.69 232 LEU A C 1
ATOM 1737 O O . LEU A 1 232 ? -26.769 -2.791 7.496 1.00 94.69 232 LEU A O 1
ATOM 1741 N N . ALA A 1 233 ? -26.242 -3.711 5.520 1.00 95.31 233 ALA A N 1
ATOM 1742 C CA . ALA A 1 233 ? -27.616 -3.911 5.069 1.00 95.31 233 ALA A CA 1
ATOM 1743 C C . ALA A 1 233 ? -28.275 -5.177 5.656 1.00 95.31 233 ALA A C 1
ATOM 1745 O O . ALA A 1 233 ? -29.424 -5.467 5.323 1.00 95.31 233 ALA A O 1
ATOM 1746 N N . GLY A 1 234 ? -27.567 -5.950 6.490 1.00 91.25 234 GLY A N 1
ATOM 1747 C CA . GLY A 1 234 ? -28.053 -7.224 7.028 1.00 91.25 234 GLY A CA 1
ATOM 1748 C C . GLY A 1 234 ? -28.131 -8.340 5.983 1.00 91.25 234 GLY A C 1
ATOM 1749 O O . GLY A 1 234 ? -28.769 -9.366 6.219 1.00 91.25 234 GLY A O 1
ATOM 1750 N N . LYS A 1 235 ? -27.493 -8.156 4.823 1.00 75.50 235 LYS A N 1
ATOM 1751 C CA . LYS A 1 235 ? -27.335 -9.197 3.812 1.00 75.50 235 LYS A CA 1
ATOM 1752 C C . LYS A 1 235 ? -26.105 -9.998 4.224 1.00 75.50 235 LYS A C 1
ATOM 1754 O O . LYS A 1 235 ? -24.988 -9.494 4.158 1.00 75.50 235 LYS A O 1
ATOM 1759 N N . GLY A 1 236 ? -26.321 -11.196 4.768 1.00 65.00 236 GLY A N 1
ATOM 1760 C CA . GLY A 1 236 ? -25.225 -12.073 5.188 1.00 65.00 236 GLY A CA 1
ATOM 1761 C C . GLY A 1 236 ? -24.202 -12.263 4.062 1.00 65.00 236 GLY A C 1
ATOM 1762 O O . GLY A 1 236 ? -24.593 -12.355 2.897 1.00 65.00 236 GLY A O 1
ATOM 1763 N N . ALA A 1 237 ? -22.918 -12.281 4.428 1.00 53.09 237 ALA A N 1
ATOM 1764 C CA . ALA A 1 237 ? -21.827 -12.686 3.543 1.00 53.09 237 ALA A CA 1
ATOM 1765 C C . ALA A 1 237 ? -21.739 -14.215 3.464 1.00 53.09 237 ALA A C 1
ATOM 1767 O O . ALA A 1 237 ? -21.993 -14.860 4.509 1.00 53.09 237 ALA A O 1
#